Protein AF-A0A4E9G1F1-F1 (afdb_monomer_lite)

Foldseek 3Di:
DPPPCPPPVNLVPDDQPDLSVLVVVLVVCCVPVNDCSVPFDSVQWGQDADDDQAFGWGTDHPPDTDGHDFPWAFADPVRCPDPVNVVQVVVSQVVQQPDPDPDDLDDCPLVVVVVVLVVQCPDPVQVPDWAADDDDPDDDDPVVDDRTDHSVVVVVVVVVVVVCVVVVPDDRGRGPVDDDRRQWTQHPVRHIHGHD

InterPro domains:
  IPR011009 Protein kinase-like domain superfamily [SSF56112] (17-186)

Radius of gyration: 22.88 Å; chains: 1; bounding box: 66×35×52 Å

Secondary structure (DSSP, 8-state):
---GGGSHHHHHTS-TT-HHHHHHHHHHHHHHT-GGGGTS-GGG-B-----TTSPPEEEEETTEEEE----EEEPPHHHHTSHHHHHHHHHHHHHHHT---SS--S--HHHHHHHHHHHHHT-HHHHS--EE---SS----GGGS-SEE-HHHHHHHHHHHHHHHHHS-PPP----S--SGGGEEEETTTEEEE--

Organism: Brugia malayi (NCBI:txid6279)

pLDDT: mean 84.26, std 10.86, range [47.38, 97.25]

Sequence (196 aa):
MTDERNTLKCIFGRSFDDLQLRNKLSQLCATYLGGIWTTVPSEQIRIATQRRLSPRLLGIFPGGRFEEYIPSRPLTNDEYCKACVAQEVGRILARIHSLDMPISKECRLAQFVDDMIERLRSSDRWKTQNYPMHTTLAKVDKALYPDLITIDLLAEELEICKKCLAQSGSPLVFSNNDLHEGNLLYVMVSKLLIRV

Structure (mmCIF, N/CA/C/O backbone):
data_AF-A0A4E9G1F1-F1
#
_entry.id   AF-A0A4E9G1F1-F1
#
loop_
_atom_site.group_PDB
_atom_site.id
_atom_site.type_symbol
_atom_site.label_atom_id
_atom_site.label_alt_id
_atom_site.label_comp_id
_atom_site.label_asym_id
_atom_site.label_entity_id
_atom_site.label_seq_id
_atom_site.pdbx_PDB_ins_code
_atom_site.Cartn_x
_atom_site.Cartn_y
_atom_site.Cartn_z
_atom_site.occupancy
_atom_site.B_iso_or_equiv
_atom_site.auth_seq_id
_atom_site.auth_comp_id
_atom_site.auth_asym_id
_atom_site.auth_atom_id
_atom_site.pdbx_PDB_model_num
ATOM 1 N N . MET A 1 1 ? 42.506 16.314 -25.402 1.00 47.38 1 MET A N 1
ATOM 2 C CA . MET A 1 1 ? 41.795 15.066 -25.746 1.00 47.38 1 MET A CA 1
ATOM 3 C C . MET A 1 1 ? 40.915 14.706 -24.568 1.00 47.38 1 MET A C 1
ATOM 5 O O . MET A 1 1 ? 41.441 14.500 -23.483 1.00 47.38 1 MET A O 1
ATOM 9 N N . THR A 1 2 ? 39.598 14.729 -24.737 1.00 54.56 2 THR A N 1
ATOM 10 C CA . THR A 1 2 ? 38.659 14.193 -23.747 1.00 54.56 2 THR A CA 1
ATOM 11 C C . THR A 1 2 ? 38.866 12.682 -23.704 1.00 54.56 2 THR A C 1
ATOM 13 O O . THR A 1 2 ? 38.699 12.028 -24.727 1.00 54.56 2 THR A O 1
ATOM 16 N N . ASP A 1 3 ? 39.292 12.141 -22.561 1.00 64.50 3 ASP A N 1
ATOM 17 C CA . ASP A 1 3 ? 39.414 10.693 -22.367 1.00 64.50 3 ASP A CA 1
ATOM 18 C C . ASP A 1 3 ? 38.048 10.044 -22.633 1.00 64.50 3 ASP A C 1
ATOM 20 O O . ASP A 1 3 ? 37.091 10.276 -21.887 1.00 64.50 3 ASP A O 1
ATOM 24 N N . GLU A 1 4 ? 37.935 9.269 -23.717 1.00 62.47 4 GLU A N 1
ATOM 25 C CA . GLU A 1 4 ? 36.685 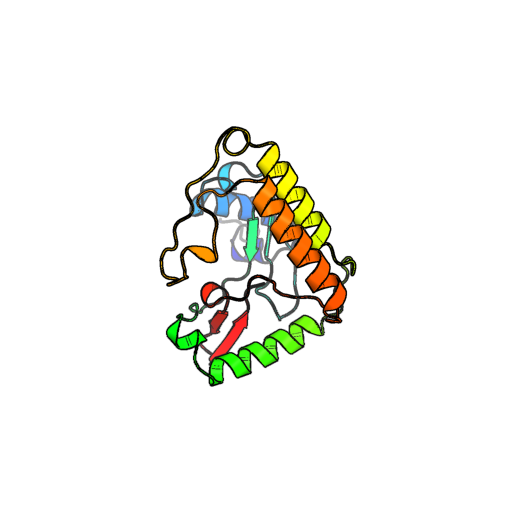8.618 -24.127 1.00 62.47 4 GLU A CA 1
ATOM 26 C C . GLU A 1 4 ? 36.087 7.761 -22.999 1.00 62.47 4 GLU A C 1
ATOM 28 O O . GLU A 1 4 ? 34.860 7.646 -22.894 1.00 62.47 4 GLU A O 1
ATOM 33 N N . ARG A 1 5 ? 36.926 7.250 -22.080 1.00 62.38 5 ARG A N 1
ATOM 34 C CA . ARG A 1 5 ? 36.494 6.459 -20.915 1.00 62.38 5 ARG A CA 1
ATOM 35 C C . ARG A 1 5 ? 35.680 7.252 -19.892 1.00 62.38 5 ARG A C 1
ATOM 37 O O . ARG A 1 5 ? 34.981 6.632 -19.088 1.00 62.38 5 ARG A O 1
ATOM 44 N N . ASN A 1 6 ? 35.750 8.585 -19.929 1.00 68.50 6 ASN A N 1
ATOM 45 C CA . ASN A 1 6 ? 35.031 9.492 -19.031 1.00 68.50 6 ASN A CA 1
ATOM 46 C C . ASN A 1 6 ? 33.766 10.095 -19.655 1.00 68.50 6 ASN A C 1
ATOM 48 O O . ASN A 1 6 ? 33.106 10.935 -19.036 1.00 68.50 6 ASN A O 1
ATOM 52 N N . THR A 1 7 ? 33.388 9.677 -20.866 1.00 78.88 7 THR A N 1
ATOM 53 C CA . THR A 1 7 ? 32.079 10.044 -21.416 1.00 78.88 7 THR A CA 1
ATOM 54 C C . THR A 1 7 ? 30.964 9.458 -20.547 1.00 78.88 7 THR A C 1
ATOM 56 O O . THR A 1 7 ? 31.084 8.345 -20.032 1.00 78.88 7 THR A O 1
ATOM 59 N N . LEU A 1 8 ? 29.841 10.177 -20.403 1.00 71.50 8 LEU A N 1
ATOM 60 C CA . LEU A 1 8 ? 28.679 9.664 -19.661 1.00 71.50 8 LEU A CA 1
ATOM 61 C C . LEU A 1 8 ? 28.243 8.298 -20.201 1.00 71.50 8 LEU A C 1
ATOM 63 O O . LEU A 1 8 ? 27.945 7.402 -19.423 1.00 71.50 8 LEU A O 1
ATOM 67 N N . LYS A 1 9 ? 28.287 8.113 -21.524 1.00 72.06 9 LYS A N 1
ATOM 68 C CA . LYS A 1 9 ? 27.962 6.843 -22.179 1.00 72.06 9 LYS A CA 1
ATOM 69 C C . LYS A 1 9 ? 28.860 5.694 -21.705 1.00 72.06 9 LYS A C 1
ATOM 71 O O . LYS A 1 9 ? 28.343 4.625 -21.401 1.00 72.06 9 LYS A O 1
ATOM 76 N N . CYS A 1 10 ? 30.175 5.908 -21.606 1.00 74.38 10 CYS A N 1
ATOM 77 C CA . CYS A 1 10 ? 31.087 4.898 -21.068 1.00 74.38 10 CYS A CA 1
ATOM 78 C C . CYS A 1 10 ? 30.871 4.669 -19.573 1.00 74.38 10 CYS A C 1
ATOM 80 O O . CYS A 1 10 ? 30.857 3.522 -19.146 1.00 74.38 10 CYS A O 1
ATOM 82 N N . ILE A 1 11 ? 30.669 5.725 -18.782 1.00 74.44 11 ILE A N 1
ATOM 83 C CA . ILE A 1 11 ? 30.473 5.597 -17.332 1.00 74.44 11 ILE A CA 1
ATOM 84 C C . ILE A 1 11 ? 29.180 4.833 -17.015 1.00 74.44 11 ILE A C 1
ATOM 86 O O . ILE A 1 11 ? 29.212 3.875 -16.251 1.00 74.44 11 ILE A O 1
ATOM 90 N N . PHE A 1 12 ? 28.063 5.194 -17.650 1.00 72.50 12 PHE A N 1
ATOM 91 C CA . PHE A 1 12 ? 26.769 4.521 -17.479 1.00 72.50 12 PHE A CA 1
ATOM 92 C C . PHE A 1 12 ? 26.686 3.143 -18.152 1.00 72.50 12 PHE A C 1
ATOM 94 O O . PHE A 1 12 ? 25.725 2.416 -17.920 1.00 72.50 12 PHE A O 1
ATOM 101 N N . GLY A 1 13 ? 27.680 2.770 -18.963 1.00 71.75 13 GLY A N 1
ATOM 102 C CA . GLY A 1 13 ? 27.826 1.421 -19.512 1.00 71.75 13 GLY A CA 1
ATOM 103 C C . GLY A 1 13 ? 28.599 0.452 -18.609 1.00 71.75 13 GLY A C 1
ATOM 104 O O . GLY A 1 13 ? 28.741 -0.715 -18.970 1.00 71.75 13 GLY A O 1
ATOM 105 N N . ARG A 1 14 ? 29.136 0.914 -17.471 1.00 80.50 14 ARG A N 1
ATOM 106 C CA . ARG A 1 14 ? 29.919 0.087 -16.538 1.00 80.50 14 ARG A CA 1
ATOM 107 C C . ARG A 1 14 ? 29.037 -0.827 -15.690 1.00 80.50 14 ARG A C 1
ATOM 109 O O . ARG A 1 14 ? 27.827 -0.644 -15.595 1.00 80.50 14 ARG A O 1
ATOM 116 N N . SER A 1 15 ? 29.680 -1.807 -15.053 1.00 78.38 15 SER A N 1
ATOM 117 C CA . SER A 1 15 ? 29.037 -2.673 -14.061 1.00 78.38 15 SER A CA 1
ATOM 118 C C . SER A 1 15 ? 28.448 -1.856 -12.908 1.00 78.38 15 SER A C 1
ATOM 120 O O . SER A 1 15 ? 28.991 -0.828 -12.517 1.00 78.38 15 SER A O 1
ATOM 122 N N . PHE A 1 16 ? 27.366 -2.346 -12.313 1.00 73.06 16 PHE A N 1
ATOM 123 C CA . PHE A 1 16 ? 26.674 -1.702 -11.194 1.00 73.06 16 PHE A CA 1
ATOM 124 C C . PHE A 1 16 ? 27.482 -1.656 -9.885 1.00 73.06 16 PHE A C 1
ATOM 126 O O . PHE A 1 16 ? 27.190 -0.860 -8.985 1.00 73.06 16 PHE A O 1
ATOM 133 N N . ASP A 1 17 ? 28.550 -2.448 -9.809 1.00 76.69 17 ASP A N 1
ATOM 134 C CA . ASP A 1 17 ? 29.529 -2.403 -8.721 1.00 76.69 17 ASP A CA 1
ATOM 135 C C . ASP A 1 17 ? 30.704 -1.452 -8.989 1.00 76.69 17 ASP A C 1
ATOM 137 O O . ASP A 1 17 ? 31.572 -1.286 -8.136 1.00 76.69 17 ASP A O 1
ATOM 141 N N . ASP A 1 18 ? 30.733 -0.796 -10.152 1.00 85.06 18 ASP A N 1
ATOM 142 C CA . ASP A 1 18 ? 31.808 0.118 -10.524 1.00 85.06 18 ASP A CA 1
ATOM 143 C C . ASP A 1 18 ? 31.744 1.429 -9.717 1.00 85.06 18 ASP A C 1
ATOM 145 O O . ASP A 1 18 ? 30.738 2.146 -9.685 1.00 85.06 18 ASP A O 1
ATOM 149 N N . LEU A 1 19 ? 32.865 1.761 -9.071 1.00 85.19 19 LEU A N 1
ATOM 150 C CA . LEU A 1 19 ? 32.998 2.947 -8.229 1.00 85.19 19 LEU A CA 1
ATOM 151 C C . LEU A 1 19 ? 32.915 4.256 -9.031 1.00 85.19 19 LEU A C 1
ATOM 153 O O . LEU A 1 19 ? 32.384 5.243 -8.528 1.00 85.19 19 LEU A O 1
ATOM 157 N N . GLN A 1 20 ? 33.398 4.291 -10.277 1.00 85.50 20 GLN A N 1
ATOM 158 C CA . GLN A 1 20 ? 33.286 5.483 -11.122 1.00 85.50 20 GLN A CA 1
ATOM 159 C C . GLN A 1 20 ? 31.835 5.742 -11.523 1.00 85.50 20 GLN A C 1
ATOM 161 O O . GLN A 1 20 ? 31.415 6.900 -11.527 1.00 85.50 20 GLN A O 1
ATOM 166 N N . LEU A 1 21 ? 31.054 4.691 -11.792 1.00 83.00 21 LEU A N 1
ATOM 167 C CA . LEU A 1 21 ? 29.612 4.817 -12.002 1.00 83.00 21 LEU A CA 1
ATOM 168 C C . LEU A 1 21 ? 28.925 5.403 -10.761 1.00 83.00 21 LEU A C 1
ATOM 170 O O . LEU A 1 21 ? 28.217 6.403 -10.880 1.00 83.00 21 LEU A O 1
ATOM 174 N N . ARG A 1 22 ? 29.176 4.845 -9.569 1.00 84.00 22 ARG A N 1
ATOM 175 C CA . ARG A 1 22 ? 28.579 5.335 -8.310 1.00 84.00 22 ARG A CA 1
ATOM 176 C C . ARG A 1 22 ? 28.979 6.773 -7.990 1.00 84.00 22 ARG A C 1
ATOM 178 O O . ARG A 1 22 ? 28.115 7.591 -7.680 1.00 84.00 22 ARG A O 1
ATOM 185 N N . ASN A 1 23 ? 30.260 7.109 -8.132 1.00 87.88 23 ASN A N 1
ATOM 186 C CA . ASN A 1 23 ? 30.758 8.468 -7.922 1.00 87.88 23 ASN A CA 1
ATOM 187 C C . ASN A 1 23 ? 30.130 9.451 -8.910 1.00 87.88 23 ASN A C 1
ATOM 189 O O . ASN A 1 23 ? 29.747 10.556 -8.526 1.00 87.88 23 ASN A O 1
ATOM 193 N N . LYS A 1 24 ? 29.972 9.055 -10.179 1.00 84.75 24 LYS A N 1
ATOM 194 C CA . LYS A 1 24 ? 29.344 9.921 -11.176 1.00 84.75 24 LYS A CA 1
ATOM 195 C C . LYS A 1 24 ? 27.853 10.110 -10.919 1.00 84.75 24 LYS A C 1
ATOM 197 O O . LYS A 1 24 ? 27.364 11.227 -11.058 1.00 84.75 24 LYS A O 1
ATOM 202 N N . LEU A 1 25 ? 27.152 9.051 -10.518 1.00 78.81 25 LEU A N 1
ATOM 203 C CA . LEU A 1 25 ? 25.763 9.116 -10.063 1.00 78.81 25 LEU A CA 1
ATOM 204 C C . LEU A 1 25 ? 25.618 10.075 -8.881 1.00 78.81 25 LEU A C 1
ATOM 206 O O . LEU A 1 25 ? 24.838 11.016 -8.976 1.00 78.81 25 LEU A O 1
ATOM 210 N N . SER A 1 26 ? 26.415 9.895 -7.824 1.00 82.69 26 SER A N 1
ATOM 211 C CA . SER A 1 26 ? 26.441 10.792 -6.660 1.00 82.69 26 SER A CA 1
ATOM 212 C C . SER A 1 26 ? 26.649 12.248 -7.086 1.00 82.69 26 SER 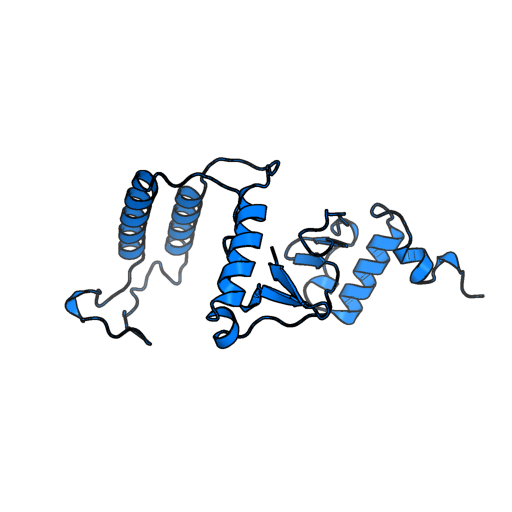A C 1
ATOM 214 O O . SER A 1 26 ? 25.826 13.104 -6.765 1.00 82.69 26 SER A O 1
ATOM 216 N N . GLN A 1 27 ? 27.662 12.518 -7.921 1.00 86.50 27 GLN A N 1
ATOM 217 C CA . GLN A 1 27 ? 27.941 13.862 -8.431 1.00 86.50 27 GLN A CA 1
ATOM 218 C C . GLN A 1 27 ? 26.741 14.463 -9.177 1.00 86.50 27 GLN A C 1
ATOM 220 O O . GLN A 1 27 ? 26.362 15.608 -8.922 1.00 86.50 27 GLN A O 1
ATOM 225 N N . LEU A 1 28 ? 26.146 13.722 -10.116 1.00 80.19 28 LEU A N 1
ATOM 226 C CA . LEU A 1 28 ? 25.012 14.213 -10.903 1.00 80.19 28 LEU A CA 1
ATOM 227 C C . LEU A 1 28 ? 23.814 14.525 -10.006 1.00 80.19 28 LEU A C 1
ATOM 229 O O . LEU A 1 28 ? 23.129 15.520 -10.213 1.00 80.19 28 LEU A O 1
ATOM 233 N N . CYS A 1 29 ? 23.590 13.722 -8.978 1.00 76.75 29 CYS A N 1
ATOM 234 C CA . CYS A 1 29 ? 22.416 13.866 -8.131 1.00 76.75 29 CYS A CA 1
ATOM 235 C C . CYS A 1 29 ? 22.590 14.998 -7.123 1.00 76.75 29 CYS A C 1
ATOM 237 O O . CYS A 1 29 ? 21.676 15.804 -6.969 1.00 76.75 29 CYS A O 1
ATOM 239 N N . ALA A 1 30 ? 23.790 15.161 -6.561 1.00 84.00 30 ALA A N 1
ATOM 240 C CA . ALA A 1 30 ? 24.156 16.363 -5.819 1.00 84.00 30 ALA A CA 1
ATOM 241 C C . ALA A 1 30 ? 23.934 17.632 -6.660 1.00 84.00 30 ALA A C 1
ATOM 243 O O . ALA A 1 30 ? 23.386 18.612 -6.166 1.00 84.00 30 ALA A O 1
ATOM 244 N N . THR A 1 31 ? 24.314 17.591 -7.943 1.00 83.38 31 THR A N 1
ATOM 245 C CA . THR A 1 31 ? 24.235 18.748 -8.849 1.00 83.38 31 THR A CA 1
ATOM 246 C C . THR A 1 31 ? 22.799 19.104 -9.238 1.00 83.38 31 THR A C 1
ATOM 248 O O . THR A 1 31 ? 22.432 20.274 -9.197 1.00 83.38 31 THR A O 1
ATOM 251 N N . TYR A 1 32 ? 21.993 18.120 -9.650 1.00 72.50 32 TYR A N 1
ATOM 252 C CA . TYR A 1 32 ? 20.685 18.373 -10.267 1.00 72.50 32 TYR A CA 1
ATOM 253 C C . TYR A 1 32 ? 19.497 18.227 -9.313 1.00 72.50 32 TYR A C 1
ATOM 255 O O . TYR A 1 32 ? 18.448 18.808 -9.578 1.00 72.50 32 TYR A O 1
ATOM 263 N N . LEU A 1 33 ? 19.630 17.454 -8.231 1.00 74.19 33 LEU A N 1
ATOM 264 C CA . LEU A 1 33 ? 18.532 17.195 -7.293 1.00 74.19 33 LEU A CA 1
ATOM 265 C C . LEU A 1 33 ? 18.688 17.958 -5.967 1.00 74.19 33 LEU A C 1
ATOM 267 O O . LEU A 1 33 ? 17.682 18.295 -5.349 1.00 74.19 33 LEU A O 1
ATOM 271 N N . GLY A 1 34 ? 19.918 18.257 -5.529 1.00 77.69 34 GLY A N 1
ATOM 272 C CA . GLY A 1 34 ? 20.180 18.995 -4.283 1.00 77.69 34 GLY A CA 1
ATOM 273 C C . GLY A 1 34 ? 19.753 18.247 -3.007 1.00 77.69 34 GLY A C 1
ATOM 274 O O . GLY A 1 34 ? 19.639 17.030 -2.994 1.00 77.69 34 GLY A O 1
ATOM 275 N N . GLY A 1 35 ? 19.525 18.944 -1.890 1.00 79.12 35 GLY A N 1
ATOM 276 C CA . GLY A 1 35 ? 19.023 18.316 -0.652 1.00 79.12 35 GLY A CA 1
ATOM 277 C C . GLY A 1 35 ? 19.934 17.207 -0.100 1.00 79.12 35 GLY A C 1
ATOM 278 O O . GLY A 1 35 ? 21.148 17.371 -0.062 1.00 79.12 35 GLY A O 1
ATOM 279 N N . ILE A 1 36 ? 19.363 16.064 0.306 1.00 73.31 36 ILE A N 1
ATOM 280 C CA . ILE A 1 36 ? 20.126 14.918 0.855 1.00 73.31 36 ILE A CA 1
ATOM 281 C C . ILE A 1 36 ? 21.200 14.386 -0.113 1.00 73.31 36 ILE A C 1
ATOM 283 O O . ILE A 1 36 ? 22.173 13.757 0.295 1.00 73.31 36 ILE A O 1
ATOM 287 N N . TRP A 1 37 ? 21.057 14.670 -1.409 1.00 71.62 37 TRP A N 1
ATOM 288 C CA . TRP A 1 37 ? 21.982 14.226 -2.444 1.00 71.62 37 TRP A CA 1
ATOM 289 C C . TRP A 1 37 ? 23.342 14.913 -2.387 1.00 71.62 37 TRP A C 1
ATOM 291 O O . TRP A 1 37 ? 24.304 14.371 -2.922 1.00 71.62 37 TRP A O 1
ATOM 301 N N . THR A 1 38 ? 23.446 16.078 -1.742 1.00 84.19 38 THR A N 1
ATOM 302 C CA . THR A 1 38 ? 24.736 16.756 -1.549 1.00 84.19 38 THR A CA 1
ATOM 303 C C . THR A 1 38 ? 25.535 16.171 -0.386 1.00 84.19 38 THR A C 1
ATOM 305 O O . THR A 1 38 ? 26.726 16.455 -0.276 1.00 84.19 38 THR A O 1
ATOM 308 N N . THR A 1 39 ? 24.906 15.352 0.467 1.00 85.88 39 THR A N 1
ATOM 309 C CA . THR A 1 39 ? 25.516 14.820 1.694 1.00 85.88 39 THR A CA 1
ATOM 310 C C . THR A 1 39 ? 25.648 13.300 1.717 1.00 85.88 39 THR A C 1
ATOM 312 O O . THR A 1 39 ? 26.404 12.784 2.540 1.00 85.88 39 THR A O 1
ATOM 315 N N . VAL A 1 40 ? 24.955 12.565 0.839 1.00 79.69 40 VAL A N 1
ATOM 316 C CA . VAL A 1 40 ? 25.026 11.098 0.823 1.00 79.69 40 VAL A CA 1
ATOM 317 C C . VAL A 1 40 ? 26.376 10.604 0.259 1.00 79.69 40 VAL A C 1
ATOM 319 O O . VAL A 1 40 ? 26.724 10.952 -0.875 1.00 79.69 40 VAL A O 1
ATOM 322 N N . PRO A 1 41 ? 27.146 9.779 1.000 1.00 84.31 41 PRO A N 1
ATOM 323 C CA . PRO A 1 41 ? 28.387 9.197 0.488 1.00 84.31 41 PRO A CA 1
ATOM 324 C C . PRO A 1 41 ? 28.114 8.256 -0.689 1.00 84.31 41 PRO A C 1
ATOM 326 O O . PRO A 1 41 ? 27.155 7.476 -0.665 1.00 84.31 41 PRO A O 1
ATOM 329 N N . SER A 1 42 ? 28.956 8.295 -1.723 1.00 80.31 42 SER A N 1
ATOM 330 C CA . SER A 1 42 ? 28.759 7.501 -2.942 1.00 80.31 42 SER A CA 1
ATOM 331 C C . SER A 1 42 ? 28.820 5.991 -2.687 1.00 80.31 42 SER A C 1
ATOM 333 O O . SER A 1 42 ? 28.188 5.219 -3.410 1.00 80.31 42 SER A O 1
ATOM 335 N N . GLU A 1 43 ? 29.502 5.555 -1.626 1.00 80.38 43 GLU A N 1
ATOM 336 C CA . GLU A 1 43 ? 29.591 4.156 -1.204 1.00 80.38 43 GLU A CA 1
ATOM 337 C C . GLU A 1 43 ? 28.246 3.606 -0.715 1.00 80.38 43 GLU A C 1
ATOM 339 O O . GLU A 1 43 ? 28.006 2.400 -0.790 1.00 80.38 43 GLU A O 1
ATOM 344 N N . GLN A 1 44 ? 27.352 4.483 -0.246 1.00 77.38 44 GLN A N 1
ATOM 345 C CA . GLN A 1 44 ? 26.010 4.106 0.197 1.00 77.38 44 GLN A CA 1
ATOM 346 C C . GLN A 1 44 ? 25.021 3.955 -0.967 1.00 77.38 44 GLN A C 1
ATOM 348 O O . GLN A 1 44 ? 23.924 3.436 -0.762 1.00 77.38 44 GLN A O 1
ATOM 353 N N . ILE A 1 45 ? 25.395 4.358 -2.188 1.00 69.50 45 ILE A N 1
ATOM 354 C CA . ILE A 1 45 ? 24.559 4.205 -3.382 1.00 69.50 45 ILE A CA 1
ATOM 355 C C . ILE A 1 45 ? 24.700 2.776 -3.918 1.00 69.50 45 ILE A C 1
ATOM 357 O O . ILE A 1 45 ? 25.727 2.396 -4.484 1.00 69.50 45 ILE A O 1
ATOM 361 N N . ARG A 1 46 ? 23.641 1.973 -3.776 1.00 70.00 46 ARG A N 1
ATOM 362 C CA . ARG A 1 46 ? 23.578 0.589 -4.275 1.00 70.00 46 ARG A CA 1
ATOM 363 C C . ARG A 1 46 ? 22.753 0.498 -5.543 1.00 70.00 46 ARG A C 1
ATOM 365 O O . ARG A 1 46 ? 21.539 0.647 -5.484 1.00 70.00 46 ARG A O 1
ATOM 372 N N . ILE A 1 47 ? 23.382 0.197 -6.669 1.00 65.06 47 ILE A N 1
ATOM 373 C CA . ILE A 1 47 ? 22.676 0.035 -7.938 1.00 65.06 47 ILE A CA 1
ATOM 374 C C . ILE A 1 47 ? 22.129 -1.391 -8.048 1.00 65.06 47 ILE A C 1
ATOM 376 O O . ILE A 1 47 ? 22.873 -2.356 -7.893 1.00 65.06 47 ILE A O 1
ATOM 380 N N . ALA A 1 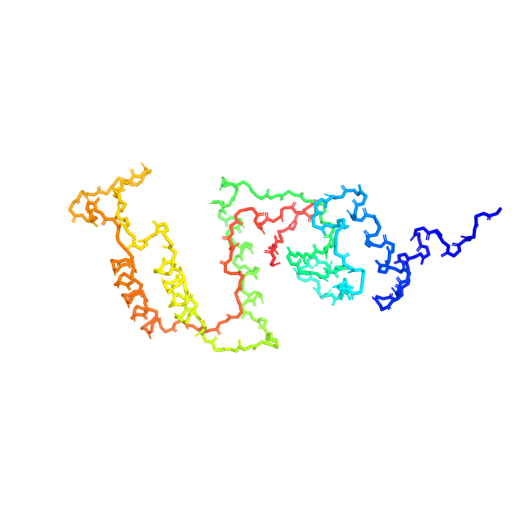48 ? 20.825 -1.528 -8.285 1.00 58.78 48 ALA A N 1
ATOM 381 C CA . ALA A 1 48 ? 20.164 -2.822 -8.421 1.00 58.78 48 ALA A CA 1
ATOM 382 C C . ALA A 1 48 ? 19.805 -3.115 -9.886 1.00 58.78 48 ALA A C 1
ATOM 384 O O . ALA A 1 48 ? 19.908 -2.264 -10.759 1.00 58.78 48 ALA A O 1
ATOM 385 N N . THR A 1 49 ? 19.378 -4.341 -10.175 1.00 55.28 49 THR A N 1
ATOM 386 C CA . THR A 1 49 ? 18.688 -4.675 -11.427 1.00 55.28 49 THR A CA 1
ATOM 387 C C . THR A 1 49 ? 17.443 -5.469 -11.076 1.00 55.28 49 THR A C 1
ATOM 389 O O . THR A 1 49 ? 17.508 -6.396 -10.271 1.00 55.28 49 THR A O 1
ATOM 392 N N . GLN A 1 50 ? 16.289 -5.095 -11.629 1.00 56.81 50 GLN A N 1
ATOM 393 C CA . GLN A 1 50 ? 15.019 -5.761 -11.328 1.00 56.81 50 GLN A CA 1
ATOM 394 C C . GLN A 1 50 ? 14.250 -6.161 -12.591 1.00 56.81 50 GLN A C 1
ATOM 396 O O . GLN A 1 50 ? 14.468 -5.626 -13.679 1.00 56.81 50 GLN A O 1
ATOM 401 N N . ARG A 1 51 ? 13.381 -7.169 -12.428 1.00 51.59 51 ARG A N 1
ATOM 402 C CA . ARG A 1 51 ? 12.542 -7.767 -13.478 1.00 51.59 51 ARG A CA 1
ATOM 403 C C . ARG A 1 51 ? 11.330 -6.875 -13.803 1.00 51.59 51 ARG A C 1
ATOM 405 O O . ARG A 1 51 ? 10.860 -6.116 -12.969 1.00 51.59 51 ARG A O 1
ATOM 412 N N . ARG A 1 52 ? 10.811 -7.044 -15.027 1.00 64.62 52 ARG A N 1
ATOM 413 C CA . ARG A 1 52 ? 9.939 -6.154 -15.834 1.00 64.62 52 ARG A CA 1
ATOM 414 C C . ARG A 1 52 ? 8.560 -5.722 -15.274 1.00 64.62 52 ARG A C 1
ATOM 416 O O . ARG A 1 52 ? 7.744 -5.253 -16.062 1.00 64.62 52 ARG A O 1
ATOM 423 N N . LEU A 1 53 ? 8.250 -5.919 -13.990 1.00 68.62 53 LEU A N 1
ATOM 424 C CA . LEU A 1 53 ? 6.963 -5.484 -13.411 1.00 68.62 53 LEU A CA 1
ATOM 425 C C . LEU A 1 53 ? 7.020 -4.074 -12.816 1.00 68.62 53 LEU A C 1
ATOM 427 O O . LEU A 1 53 ? 6.003 -3.391 -12.793 1.00 68.62 53 LEU A O 1
ATOM 431 N N . SER A 1 54 ? 8.200 -3.641 -12.381 1.00 72.81 54 SER A N 1
ATOM 432 C CA . SER A 1 54 ? 8.466 -2.306 -11.852 1.00 72.81 54 SER A CA 1
ATOM 433 C C . SER A 1 54 ? 9.475 -1.572 -12.741 1.00 72.81 54 SER A C 1
ATOM 435 O O . SER A 1 54 ? 10.209 -2.218 -13.504 1.00 72.81 54 SER A O 1
ATOM 437 N N . PRO A 1 55 ? 9.536 -0.229 -12.663 1.00 78.69 55 PRO A N 1
ATOM 438 C CA . PRO A 1 55 ? 10.642 0.518 -13.242 1.00 78.69 55 PRO A CA 1
ATOM 439 C C . PRO A 1 55 ? 11.971 -0.041 -12.733 1.00 78.69 55 PRO A C 1
ATOM 441 O O . PRO A 1 55 ? 12.109 -0.389 -11.557 1.00 78.69 55 PRO A O 1
ATOM 444 N N . ARG A 1 56 ? 12.962 -0.157 -13.617 1.00 75.00 56 ARG A N 1
ATOM 445 C CA . ARG A 1 56 ? 14.263 -0.713 -13.247 1.00 75.00 56 ARG A CA 1
ATOM 446 C C . ARG A 1 56 ? 14.903 0.138 -12.158 1.00 75.00 56 ARG A C 1
ATOM 448 O O . ARG A 1 56 ? 15.217 1.300 -12.387 1.00 75.00 56 ARG A O 1
ATOM 455 N N . LEU A 1 57 ? 15.134 -0.451 -10.994 1.00 74.75 57 LEU A N 1
ATOM 456 C CA . LEU A 1 57 ? 15.848 0.196 -9.901 1.00 74.75 57 LEU A CA 1
ATOM 457 C C . LEU A 1 57 ? 17.294 0.467 -10.336 1.00 74.75 57 LEU A C 1
ATOM 459 O O . LEU A 1 57 ? 17.982 -0.463 -10.721 1.00 74.75 57 LEU A O 1
ATOM 463 N N . LEU A 1 58 ? 17.742 1.718 -10.313 1.00 73.38 58 LEU A N 1
ATOM 464 C CA . LEU A 1 58 ? 19.091 2.157 -10.698 1.00 73.38 58 LEU A CA 1
ATOM 465 C C . LEU A 1 58 ? 19.960 2.494 -9.481 1.00 73.38 58 LEU A C 1
ATOM 467 O O . LEU A 1 58 ? 21.143 2.766 -9.635 1.00 73.38 58 LEU A O 1
ATOM 471 N N . GLY A 1 59 ? 19.397 2.527 -8.274 1.00 69.62 59 GLY A N 1
ATOM 472 C CA . GLY A 1 59 ? 20.122 2.944 -7.079 1.00 69.62 59 GLY A CA 1
ATOM 473 C C . GLY A 1 59 ? 19.243 2.970 -5.834 1.00 69.62 59 GLY A C 1
ATOM 474 O O . GLY A 1 59 ? 18.076 3.329 -5.926 1.00 69.62 59 GLY A O 1
ATOM 475 N N . ILE A 1 60 ? 19.793 2.639 -4.671 1.00 71.19 60 ILE A N 1
ATOM 476 C CA . ILE A 1 60 ? 19.158 2.771 -3.352 1.00 71.19 60 ILE A CA 1
ATOM 477 C C . ILE A 1 60 ? 20.158 3.439 -2.409 1.00 71.19 60 ILE A C 1
ATOM 479 O O . ILE A 1 60 ? 21.348 3.135 -2.480 1.00 71.19 60 ILE A O 1
ATOM 483 N N . PHE A 1 61 ? 19.677 4.313 -1.530 1.00 76.75 61 PHE A N 1
ATOM 484 C CA . PHE A 1 61 ? 20.451 4.993 -0.486 1.00 76.75 61 PHE A CA 1
ATOM 485 C C . PHE A 1 61 ? 19.509 5.356 0.682 1.00 76.75 61 PHE A C 1
ATOM 487 O O . PHE A 1 61 ? 18.285 5.249 0.538 1.00 76.75 61 PHE A O 1
ATOM 494 N N . PRO A 1 62 ? 20.022 5.762 1.857 1.00 77.25 62 PRO A N 1
ATOM 495 C CA . PRO A 1 62 ? 19.162 6.131 2.978 1.00 77.25 62 PRO A CA 1
ATOM 496 C C . PRO A 1 62 ? 18.189 7.261 2.613 1.00 77.25 62 PRO A C 1
ATOM 498 O O . PRO A 1 62 ? 18.603 8.362 2.262 1.00 77.25 62 PRO A O 1
ATOM 501 N N . GLY A 1 63 ? 16.886 6.978 2.695 1.00 75.94 63 GLY A N 1
ATOM 502 C CA . GLY A 1 63 ? 15.822 7.947 2.417 1.00 75.94 63 GLY A CA 1
ATOM 503 C C . GLY A 1 63 ? 15.330 8.004 0.967 1.00 75.94 63 GLY A C 1
ATOM 504 O O . GLY A 1 63 ? 14.429 8.792 0.688 1.00 75.94 63 GLY A O 1
ATOM 505 N N . GLY A 1 64 ? 15.845 7.183 0.042 1.00 77.81 64 GLY A N 1
ATOM 506 C CA . GLY A 1 64 ? 15.312 7.175 -1.322 1.00 77.81 64 GLY A CA 1
ATOM 507 C C . GLY A 1 64 ? 15.908 6.146 -2.282 1.00 77.81 64 GLY A C 1
ATOM 508 O O . GLY A 1 64 ? 16.649 5.235 -1.908 1.00 77.81 64 GLY A O 1
ATOM 509 N N . ARG A 1 65 ? 15.537 6.283 -3.561 1.00 81.12 65 ARG A N 1
ATOM 510 C CA . ARG A 1 65 ? 15.977 5.409 -4.657 1.00 81.12 65 ARG A CA 1
ATOM 511 C C . ARG A 1 65 ? 16.017 6.128 -6.007 1.00 81.12 65 ARG A C 1
ATOM 513 O O . ARG A 1 65 ? 15.280 7.086 -6.217 1.00 81.12 65 ARG A O 1
ATOM 520 N N . PHE A 1 66 ? 16.846 5.627 -6.921 1.00 73.56 66 PHE A N 1
ATOM 521 C CA . PHE A 1 66 ? 16.781 5.917 -8.352 1.00 73.56 66 PHE A CA 1
ATOM 522 C C . PHE A 1 66 ? 16.099 4.776 -9.068 1.00 73.56 66 PHE A C 1
ATOM 524 O O . PHE A 1 66 ? 16.449 3.620 -8.858 1.00 73.56 66 PHE A O 1
ATOM 531 N N . GLU A 1 67 ? 15.211 5.098 -9.988 1.00 80.44 67 GLU A N 1
ATOM 532 C CA . GLU A 1 67 ? 14.566 4.125 -10.850 1.00 80.44 67 GLU A CA 1
ATOM 533 C C . GLU A 1 67 ? 14.490 4.672 -12.275 1.00 80.44 67 GLU A C 1
ATOM 535 O O . GLU A 1 67 ? 14.660 5.867 -12.520 1.00 80.44 67 GLU A O 1
ATOM 540 N N . GLU A 1 68 ? 14.306 3.772 -13.229 1.00 80.56 68 GLU A N 1
ATOM 541 C CA . GLU A 1 68 ? 14.069 4.103 -14.623 1.00 80.56 68 GLU A CA 1
ATOM 542 C C . GLU A 1 68 ? 12.886 5.057 -14.745 1.00 80.56 68 GLU A C 1
ATOM 544 O O . GLU A 1 68 ? 11.792 4.798 -14.245 1.00 80.56 68 GLU A O 1
ATOM 549 N N . TYR A 1 69 ? 13.105 6.162 -15.450 1.00 84.00 69 TYR A N 1
ATOM 550 C CA . TYR A 1 69 ? 12.012 7.043 -15.809 1.00 84.00 69 TYR A CA 1
ATOM 551 C C . TYR A 1 69 ? 11.118 6.352 -16.843 1.00 84.00 69 TYR A C 1
ATOM 553 O O . TYR A 1 69 ? 11.590 5.943 -17.905 1.00 84.00 69 TYR A O 1
ATOM 561 N N . ILE A 1 70 ? 9.824 6.259 -16.542 1.00 83.06 70 ILE A N 1
ATOM 562 C CA . ILE A 1 70 ? 8.805 5.736 -17.452 1.00 83.06 70 ILE A CA 1
ATOM 563 C C . ILE A 1 70 ? 8.016 6.920 -18.025 1.00 83.06 70 ILE A C 1
ATOM 565 O O . ILE A 1 70 ? 7.233 7.522 -17.284 1.00 83.06 70 ILE A O 1
ATOM 569 N N . PRO A 1 71 ? 8.162 7.250 -19.326 1.00 87.50 71 PRO A N 1
ATOM 570 C CA . PRO A 1 71 ? 7.370 8.294 -19.972 1.00 87.50 71 PRO A CA 1
ATOM 571 C C . PRO A 1 71 ? 5.874 7.959 -19.908 1.00 87.50 71 PRO A C 1
ATOM 573 O O . PRO A 1 71 ? 5.366 7.096 -20.629 1.00 87.50 71 PRO A O 1
ATOM 576 N N . SER A 1 72 ? 5.180 8.608 -18.981 1.00 90.69 72 SER A N 1
ATOM 577 C CA . SER A 1 72 ? 3.798 8.316 -18.610 1.00 90.69 72 SER A CA 1
ATOM 578 C C . SER A 1 72 ? 3.195 9.494 -17.849 1.00 90.69 72 SER A C 1
ATOM 580 O O . SER A 1 72 ? 3.885 10.465 -17.532 1.00 90.69 72 SER A O 1
ATOM 582 N N . ARG A 1 73 ? 1.902 9.400 -17.546 1.00 93.88 73 ARG A N 1
ATOM 583 C CA . ARG A 1 73 ? 1.226 10.272 -16.581 1.00 93.88 73 ARG A CA 1
ATOM 584 C C . ARG A 1 73 ? 0.470 9.423 -15.557 1.00 93.88 73 ARG A C 1
ATOM 586 O O . ARG A 1 73 ? 0.042 8.324 -15.924 1.00 93.88 73 ARG A O 1
ATOM 593 N N . PRO A 1 74 ? 0.263 9.909 -14.323 1.00 94.19 74 PRO A N 1
ATOM 594 C CA . PRO A 1 74 ? -0.673 9.270 -13.412 1.00 94.19 74 PRO A CA 1
ATOM 595 C C . PRO A 1 74 ? -2.103 9.343 -13.967 1.00 94.19 74 PRO A C 1
ATOM 597 O O . PRO A 1 74 ? -2.421 10.187 -14.822 1.00 94.19 74 PRO A O 1
ATOM 600 N N . LEU A 1 75 ? -2.963 8.450 -13.489 1.00 95.19 75 LEU A N 1
ATOM 601 C CA . LEU A 1 75 ? -4.398 8.554 -13.711 1.00 95.19 75 LEU A CA 1
ATOM 602 C C . LEU A 1 75 ? -4.980 9.718 -12.909 1.00 95.19 75 LEU A C 1
ATOM 604 O O . LEU A 1 75 ? -4.468 10.090 -11.854 1.00 95.19 75 LEU A O 1
ATOM 608 N N . THR A 1 76 ? -6.079 10.280 -13.402 1.00 96.19 76 THR A N 1
ATOM 609 C CA . THR A 1 76 ? -6.927 11.155 -12.586 1.00 96.19 76 THR A CA 1
ATOM 610 C C . THR A 1 76 ? -7.897 10.325 -11.741 1.00 96.19 76 THR A C 1
ATOM 612 O O . THR A 1 76 ? -8.165 9.162 -12.053 1.00 96.19 76 THR A O 1
ATOM 615 N N . ASN A 1 77 ? -8.486 10.931 -10.705 1.00 96.00 77 ASN A N 1
ATOM 616 C CA . ASN A 1 77 ? -9.552 10.290 -9.925 1.00 96.00 77 ASN A CA 1
ATOM 617 C C . ASN A 1 77 ? -10.743 9.863 -10.807 1.00 96.00 77 ASN A C 1
ATOM 619 O O . ASN A 1 77 ? -11.232 8.743 -10.681 1.00 96.00 77 ASN A O 1
ATOM 623 N N . ASP A 1 78 ? -11.149 10.696 -11.774 1.00 96.88 78 ASP A N 1
ATOM 624 C CA . ASP A 1 78 ? -12.236 10.358 -12.707 1.00 96.88 78 ASP A CA 1
ATOM 625 C C . ASP A 1 78 ? -11.901 9.154 -13.596 1.00 96.88 78 ASP A C 1
ATOM 627 O O . ASP A 1 78 ? -12.772 8.357 -13.943 1.00 96.88 78 ASP A O 1
ATOM 631 N N . GLU A 1 79 ? -10.636 9.006 -13.995 1.00 95.94 79 GLU A N 1
ATOM 632 C CA . GLU A 1 79 ? -10.183 7.845 -14.759 1.00 95.94 79 GLU A CA 1
ATOM 633 C C . GLU A 1 79 ? -10.114 6.590 -13.901 1.00 95.94 79 GLU A C 1
ATOM 635 O O . GLU A 1 79 ? -10.531 5.527 -14.360 1.00 95.94 79 GLU A O 1
ATOM 640 N N . TYR A 1 80 ? -9.633 6.720 -12.665 1.00 95.00 80 TYR A N 1
ATOM 641 C CA . TYR A 1 80 ? -9.554 5.629 -11.701 1.00 95.00 80 TYR A CA 1
ATOM 642 C C . TYR A 1 80 ? -10.926 4.986 -11.443 1.00 95.00 80 TYR A C 1
ATOM 644 O O . TYR A 1 80 ? -11.032 3.764 -11.359 1.00 95.00 80 TYR A O 1
ATOM 652 N N . CYS A 1 81 ? -11.994 5.789 -11.441 1.00 95.19 81 CYS A N 1
ATOM 653 C CA . CYS A 1 81 ? -13.375 5.329 -11.279 1.00 95.19 81 CYS A CA 1
ATOM 654 C C . CYS A 1 81 ? -13.963 4.597 -12.505 1.00 95.19 81 CYS A C 1
ATOM 656 O O . CYS A 1 81 ? -15.082 4.083 -12.433 1.00 95.19 81 CYS A O 1
ATOM 658 N N . LYS A 1 82 ? -13.265 4.532 -13.650 1.00 96.62 82 LYS A N 1
ATOM 659 C CA . LYS A 1 82 ? -13.787 3.865 -14.856 1.00 96.62 82 LYS A CA 1
ATOM 660 C C . LYS A 1 82 ? -13.701 2.345 -14.725 1.00 96.62 82 LYS A C 1
ATOM 662 O O . LYS A 1 82 ? -12.646 1.788 -14.434 1.00 96.62 82 LYS A O 1
ATOM 667 N N . ALA A 1 83 ? -14.782 1.650 -15.083 1.00 97.25 83 ALA A N 1
ATOM 668 C CA . ALA A 1 83 ? -14.843 0.185 -15.036 1.00 97.25 83 ALA A CA 1
ATOM 669 C C . ALA A 1 83 ? -13.725 -0.505 -15.844 1.00 97.25 83 ALA A C 1
ATOM 671 O O . ALA A 1 83 ? -13.198 -1.530 -15.417 1.00 97.25 83 ALA A O 1
ATOM 672 N N . CYS A 1 84 ? -13.323 0.058 -16.989 1.00 94.94 84 CYS A N 1
ATOM 673 C CA . CYS A 1 84 ? -12.210 -0.479 -17.777 1.00 94.94 84 CYS A CA 1
ATOM 674 C C . CYS A 1 84 ? -10.862 -0.381 -17.043 1.00 94.94 84 CYS A C 1
ATOM 676 O O . CYS A 1 84 ? -10.059 -1.306 -17.128 1.00 94.94 84 CYS A O 1
ATOM 678 N N . VAL A 1 85 ? -10.633 0.689 -16.276 1.00 94.50 85 VAL A N 1
ATOM 679 C CA . VAL A 1 85 ? -9.434 0.838 -15.443 1.00 94.50 85 VAL A CA 1
ATOM 680 C C . VAL A 1 85 ? -9.469 -0.164 -14.296 1.00 94.50 85 VAL A C 1
ATOM 682 O O . VAL A 1 85 ? -8.487 -0.872 -14.094 1.00 94.50 85 VAL A O 1
ATOM 685 N N . ALA A 1 86 ? -10.607 -0.307 -13.611 1.00 95.06 86 ALA A N 1
ATOM 686 C CA . ALA A 1 86 ? -10.770 -1.297 -12.545 1.00 95.06 86 ALA A CA 1
ATOM 687 C C . ALA A 1 86 ? -10.467 -2.732 -13.024 1.00 95.06 86 ALA A C 1
ATOM 689 O O . ALA A 1 86 ? -9.819 -3.499 -12.311 1.00 95.06 86 ALA A O 1
ATOM 690 N N . GLN A 1 87 ? -10.863 -3.087 -14.253 1.00 96.19 87 GLN A N 1
ATOM 691 C CA . GLN A 1 87 ? -10.524 -4.383 -14.853 1.00 96.19 87 GLN A CA 1
ATOM 692 C C . GLN A 1 87 ? -9.013 -4.564 -15.045 1.00 96.19 87 GLN A C 1
ATOM 694 O O . GLN A 1 87 ? -8.481 -5.622 -14.704 1.00 96.19 87 GLN A O 1
ATOM 699 N N . GLU A 1 88 ? -8.306 -3.556 -15.566 1.00 93.81 88 GLU A N 1
ATOM 700 C CA . GLU A 1 88 ? -6.847 -3.629 -15.717 1.00 93.81 88 GLU A CA 1
ATOM 701 C C . GLU A 1 88 ? -6.138 -3.704 -14.365 1.00 93.81 88 GLU A C 1
ATOM 703 O O . GLU A 1 88 ? -5.270 -4.555 -14.169 1.00 93.81 88 GLU A O 1
ATOM 708 N N . VAL A 1 89 ? -6.550 -2.874 -13.405 1.00 93.50 89 VAL A N 1
ATOM 709 C CA . VAL A 1 89 ? -6.036 -2.893 -12.031 1.00 93.50 89 VAL A CA 1
ATOM 710 C C . VAL A 1 89 ? -6.208 -4.278 -11.413 1.00 93.50 89 VAL A C 1
ATOM 712 O O . VAL A 1 89 ? -5.246 -4.822 -10.872 1.00 93.50 89 VAL A O 1
ATOM 715 N N . GLY A 1 90 ? -7.381 -4.900 -11.569 1.00 94.56 90 GLY A N 1
ATOM 716 C CA . GLY A 1 90 ? -7.634 -6.263 -11.103 1.00 94.56 90 GLY A CA 1
ATOM 717 C C . GLY A 1 90 ? -6.659 -7.288 -11.693 1.00 94.56 90 GLY A C 1
ATOM 718 O O . GLY A 1 90 ? -6.127 -8.124 -10.962 1.00 94.56 90 GLY A O 1
ATOM 719 N N . ARG A 1 91 ? -6.342 -7.200 -12.994 1.00 93.38 91 ARG A N 1
ATOM 720 C CA . ARG A 1 91 ? -5.348 -8.086 -13.634 1.00 93.38 91 ARG A CA 1
ATOM 721 C C . ARG A 1 91 ? -3.932 -7.847 -13.113 1.00 93.38 91 ARG A C 1
ATOM 723 O O . ARG A 1 91 ? -3.175 -8.808 -12.958 1.00 93.38 91 ARG A O 1
ATOM 730 N N . ILE A 1 92 ? -3.553 -6.594 -12.865 1.00 90.12 92 ILE A N 1
ATOM 731 C CA . ILE A 1 92 ? -2.228 -6.265 -12.326 1.00 90.12 92 ILE A CA 1
ATOM 732 C C . ILE A 1 92 ? -2.116 -6.750 -10.875 1.00 90.12 92 ILE A C 1
ATOM 734 O O . ILE A 1 92 ? -1.143 -7.427 -10.548 1.00 90.12 92 ILE A O 1
ATOM 738 N N . LEU A 1 93 ? -3.119 -6.495 -10.030 1.00 92.56 93 LEU A N 1
ATOM 739 C CA . LEU A 1 93 ? -3.149 -6.980 -8.647 1.00 92.56 93 LEU A CA 1
ATOM 740 C C . LEU A 1 93 ? -3.115 -8.505 -8.573 1.00 92.56 93 LEU A C 1
ATOM 742 O O . LEU A 1 93 ? -2.332 -9.044 -7.801 1.00 92.56 93 LEU A O 1
ATOM 746 N N . ALA A 1 94 ? -3.870 -9.214 -9.420 1.00 93.50 94 ALA A N 1
ATOM 747 C CA . ALA A 1 94 ? -3.816 -10.675 -9.474 1.00 93.50 94 ALA A CA 1
ATOM 748 C C . ALA A 1 94 ? -2.392 -11.188 -9.756 1.00 93.50 94 ALA A C 1
ATOM 750 O O . ALA A 1 94 ? -1.939 -12.147 -9.131 1.00 93.50 94 ALA A O 1
ATOM 751 N N . ARG A 1 95 ? -1.653 -10.519 -10.653 1.00 90.25 95 ARG A N 1
ATOM 752 C CA . ARG A 1 95 ? -0.241 -10.834 -10.917 1.00 90.25 95 ARG A CA 1
ATOM 753 C C . ARG A 1 95 ? 0.651 -10.539 -9.714 1.00 90.25 95 ARG A C 1
ATOM 755 O O . ARG A 1 95 ? 1.474 -11.385 -9.391 1.00 90.25 95 ARG A O 1
ATOM 762 N N . ILE A 1 96 ? 0.489 -9.381 -9.068 1.00 88.12 96 ILE A N 1
ATOM 763 C CA . ILE A 1 96 ? 1.266 -8.987 -7.879 1.00 88.12 96 ILE A CA 1
ATOM 764 C C . ILE A 1 96 ? 1.023 -9.969 -6.726 1.00 88.12 96 ILE A C 1
ATOM 766 O O . ILE A 1 96 ? 1.982 -10.496 -6.171 1.00 88.12 96 ILE A O 1
ATOM 770 N N . HIS A 1 97 ? -0.239 -10.285 -6.428 1.00 92.00 97 HIS A N 1
ATOM 771 C CA . HIS A 1 97 ? -0.633 -11.214 -5.364 1.00 92.00 97 HIS A CA 1
ATOM 772 C C . HIS A 1 97 ? -0.146 -12.650 -5.612 1.00 92.00 97 HIS A C 1
ATOM 774 O O . HIS A 1 97 ? -0.020 -13.422 -4.667 1.00 92.00 97 HIS A O 1
ATOM 780 N N . SER A 1 98 ? 0.156 -13.001 -6.867 1.00 91.12 98 SER A N 1
ATOM 781 C CA . SER A 1 98 ? 0.706 -14.310 -7.249 1.00 91.12 98 SER A CA 1
ATOM 782 C C . SER A 1 98 ? 2.239 -14.382 -7.178 1.00 91.12 98 SER A C 1
ATOM 784 O O . SER A 1 98 ? 2.808 -15.432 -7.479 1.00 91.12 98 SER A O 1
ATOM 786 N N . LEU A 1 99 ? 2.937 -13.288 -6.846 1.00 85.94 99 LEU A N 1
ATOM 787 C CA . LEU A 1 99 ? 4.397 -13.289 -6.739 1.00 85.94 99 LEU A CA 1
ATOM 788 C C . LEU A 1 99 ? 4.852 -14.014 -5.467 1.00 85.94 99 LEU A C 1
ATOM 790 O O . LEU A 1 99 ? 4.518 -13.605 -4.357 1.00 85.94 99 LEU A O 1
ATOM 794 N N . ASP A 1 100 ? 5.700 -15.032 -5.624 1.00 83.25 100 ASP A N 1
ATOM 795 C CA . ASP A 1 100 ? 6.437 -15.624 -4.504 1.00 83.25 100 ASP A CA 1
ATOM 796 C C . ASP A 1 100 ? 7.691 -14.790 -4.220 1.00 83.25 100 ASP A C 1
ATOM 798 O O . ASP A 1 100 ? 8.746 -14.953 -4.840 1.00 83.25 100 ASP A O 1
ATOM 802 N N . MET A 1 101 ? 7.537 -13.814 -3.327 1.00 79.56 101 MET A N 1
ATOM 803 C CA . MET A 1 101 ? 8.609 -12.897 -2.958 1.00 79.56 101 MET A CA 1
ATOM 804 C C . MET A 1 101 ? 9.488 -13.497 -1.848 1.00 79.56 101 MET A C 1
ATOM 806 O O . MET A 1 101 ? 8.954 -14.025 -0.870 1.00 79.56 101 MET A O 1
ATOM 810 N N . PRO A 1 102 ? 10.829 -13.369 -1.932 1.00 82.69 102 PRO A N 1
ATOM 811 C CA . PRO A 1 102 ? 11.760 -13.867 -0.918 1.00 82.69 102 PRO A CA 1
ATOM 812 C C . PRO A 1 102 ? 11.826 -12.920 0.296 1.00 82.69 102 PRO A C 1
ATOM 814 O O . PRO A 1 102 ? 12.879 -12.389 0.642 1.00 82.69 102 PRO A O 1
ATOM 817 N N . ILE A 1 103 ? 10.675 -12.668 0.915 1.00 80.75 103 ILE A N 1
ATOM 818 C CA . ILE A 1 103 ? 10.499 -11.836 2.109 1.00 80.75 103 ILE A CA 1
ATOM 819 C C . ILE A 1 103 ? 9.737 -12.628 3.178 1.00 80.75 103 ILE A C 1
ATOM 821 O O . ILE A 1 103 ? 9.197 -13.700 2.902 1.00 80.75 103 ILE A O 1
ATOM 825 N N . SER A 1 104 ? 9.693 -12.112 4.410 1.00 85.69 104 SER A N 1
ATOM 826 C CA . SER A 1 104 ? 8.874 -12.718 5.469 1.00 85.69 104 SER A CA 1
ATOM 827 C C . SER A 1 104 ? 7.403 -12.777 5.040 1.00 85.69 104 SER A C 1
ATOM 829 O O . SER A 1 104 ? 6.863 -11.799 4.525 1.00 85.69 104 SER A O 1
ATOM 831 N N . LYS A 1 105 ? 6.772 -13.934 5.265 1.00 85.31 105 LYS A N 1
ATOM 832 C CA . LYS A 1 105 ? 5.349 -14.197 4.984 1.00 85.31 105 LYS A CA 1
ATOM 833 C C . LYS A 1 105 ? 4.463 -13.996 6.221 1.00 85.31 105 LYS A C 1
ATOM 835 O O . LYS A 1 105 ? 3.277 -14.305 6.189 1.00 85.31 105 LYS A O 1
ATOM 840 N N . GLU A 1 106 ? 5.035 -13.499 7.317 1.00 86.19 106 GLU A N 1
ATOM 841 C CA . GLU A 1 106 ? 4.295 -13.194 8.540 1.00 86.19 106 GLU A CA 1
ATOM 842 C C . GLU A 1 106 ? 3.484 -11.906 8.374 1.00 86.19 106 GLU A C 1
ATOM 844 O O . GLU A 1 106 ? 3.967 -10.910 7.828 1.00 86.19 106 GLU A O 1
ATOM 849 N N . CYS A 1 107 ? 2.254 -11.899 8.890 1.00 83.75 107 CYS A N 1
ATOM 850 C CA . CYS A 1 107 ? 1.443 -10.689 8.930 1.00 83.75 107 CYS A CA 1
ATOM 851 C C . CYS A 1 107 ? 1.988 -9.731 9.996 1.00 83.75 107 CYS A C 1
ATOM 853 O O . CYS A 1 107 ? 1.789 -9.936 11.191 1.00 83.75 107 CYS A O 1
ATOM 855 N N . ARG A 1 108 ? 2.661 -8.662 9.558 1.00 85.62 108 ARG A N 1
ATOM 856 C CA . ARG A 1 108 ? 3.239 -7.643 10.453 1.00 85.62 108 ARG A CA 1
ATOM 857 C C . ARG A 1 108 ? 2.316 -6.462 10.733 1.00 85.62 108 ARG A C 1
ATOM 859 O O . ARG A 1 108 ? 2.721 -5.548 11.439 1.00 85.62 108 ARG A O 1
ATOM 866 N N . LEU A 1 109 ? 1.097 -6.456 10.187 1.00 87.19 109 LEU A N 1
ATOM 867 C CA . LEU A 1 109 ? 0.205 -5.300 10.286 1.00 87.19 109 LEU A CA 1
ATOM 868 C C . LEU A 1 109 ? -0.152 -4.973 11.743 1.00 87.19 109 LEU A C 1
ATOM 870 O O . LEU A 1 109 ? -0.096 -3.811 12.122 1.00 87.19 109 LEU A O 1
ATOM 874 N N . ALA A 1 110 ? -0.441 -5.989 12.564 1.00 88.94 110 ALA A N 1
ATOM 875 C CA . ALA A 1 110 ? -0.729 -5.792 13.986 1.00 88.94 110 ALA A CA 1
ATOM 876 C C . ALA A 1 110 ? 0.454 -5.137 14.716 1.00 88.94 110 ALA A C 1
ATOM 878 O O . ALA A 1 110 ? 0.286 -4.101 15.348 1.00 88.94 110 ALA A O 1
ATOM 879 N N . GLN A 1 111 ? 1.661 -5.679 14.535 1.00 91.06 111 GLN A N 1
ATOM 880 C CA . GLN A 1 111 ? 2.863 -5.133 15.162 1.00 91.06 111 GLN A CA 1
ATOM 881 C C . GLN A 1 111 ? 3.191 -3.717 14.667 1.00 91.06 111 GLN A C 1
ATOM 883 O O . GLN A 1 111 ? 3.508 -2.848 15.467 1.00 91.06 111 GLN A O 1
ATOM 888 N N . PHE A 1 112 ? 3.054 -3.452 13.364 1.00 90.81 112 PHE A N 1
ATOM 889 C CA . PHE A 1 112 ? 3.253 -2.115 12.799 1.00 90.81 112 PHE A CA 1
ATOM 890 C C . PHE A 1 112 ? 2.304 -1.075 13.410 1.00 90.81 112 PHE A C 1
ATOM 892 O O . PHE A 1 112 ? 2.704 0.060 13.674 1.00 90.81 112 PHE A O 1
ATOM 899 N N . VAL A 1 113 ? 1.045 -1.461 13.618 1.00 92.31 113 VAL A N 1
ATOM 900 C CA . VAL A 1 113 ? 0.029 -0.614 14.243 1.00 92.31 113 VAL A CA 1
ATOM 901 C C . VAL A 1 113 ? 0.370 -0.351 15.712 1.00 92.31 113 VAL A C 1
ATOM 903 O O . VAL A 1 113 ? 0.320 0.804 16.136 1.00 92.31 113 VAL A O 1
ATOM 906 N N . ASP A 1 114 ? 0.784 -1.377 16.457 1.00 94.50 114 ASP A N 1
ATOM 907 C CA . ASP A 1 114 ? 1.201 -1.240 17.859 1.00 94.50 114 ASP A CA 1
ATOM 908 C C . ASP A 1 114 ? 2.415 -0.298 17.983 1.00 94.50 114 ASP A C 1
ATOM 910 O O . ASP A 1 114 ? 2.389 0.663 18.755 1.00 94.50 114 ASP A O 1
ATOM 914 N N . ASP A 1 115 ? 3.426 -0.469 17.125 1.00 95.62 115 ASP A N 1
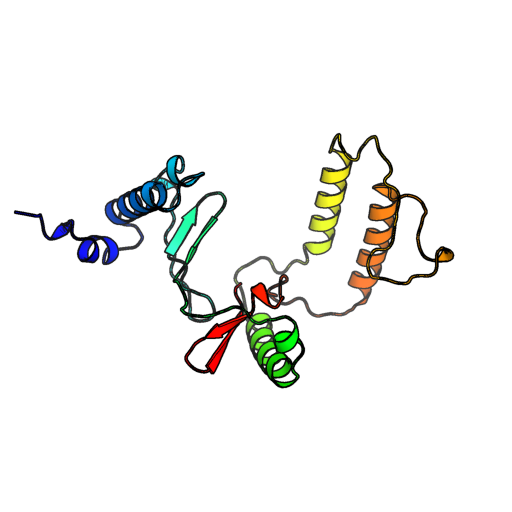ATOM 915 C CA . ASP A 1 115 ? 4.599 0.413 17.054 1.00 95.62 115 ASP A CA 1
ATOM 916 C C . ASP A 1 115 ? 4.221 1.861 16.688 1.00 95.62 115 ASP A C 1
ATOM 918 O O . ASP A 1 115 ? 4.891 2.824 17.076 1.00 95.62 115 ASP A O 1
ATOM 922 N N . MET A 1 116 ? 3.166 2.056 15.891 1.00 93.69 116 MET A N 1
ATOM 923 C CA . MET A 1 116 ? 2.665 3.386 15.552 1.00 93.69 116 MET A CA 1
ATOM 924 C C . MET A 1 116 ? 1.975 4.049 16.748 1.00 93.69 116 MET A C 1
ATOM 926 O O . MET A 1 116 ? 2.243 5.225 17.004 1.00 93.69 116 MET A O 1
ATOM 930 N N . ILE A 1 117 ? 1.152 3.312 17.498 1.00 94.25 117 ILE A N 1
ATOM 931 C CA . ILE A 1 117 ? 0.530 3.807 18.733 1.00 94.25 117 ILE A CA 1
ATOM 932 C C . ILE A 1 117 ? 1.593 4.186 19.764 1.00 94.25 117 ILE A C 1
ATOM 934 O O . ILE A 1 117 ? 1.543 5.293 20.298 1.00 94.25 117 ILE A O 1
ATOM 938 N N . GLU A 1 118 ? 2.601 3.346 19.986 1.00 94.81 118 GLU A N 1
ATOM 939 C CA . GLU A 1 118 ? 3.668 3.642 20.951 1.00 94.81 118 GLU A CA 1
ATOM 940 C C . GLU A 1 118 ? 4.499 4.872 20.556 1.00 94.81 118 GLU A C 1
ATOM 942 O O . GLU A 1 118 ? 4.819 5.720 21.399 1.00 94.81 118 GLU A O 1
ATOM 947 N N . ARG A 1 119 ? 4.781 5.053 19.258 1.00 94.38 119 ARG A N 1
ATOM 948 C CA . ARG A 1 119 ? 5.408 6.289 18.759 1.00 94.38 119 ARG A CA 1
ATOM 949 C C . ARG A 1 119 ? 4.537 7.519 18.992 1.00 94.38 119 ARG A C 1
ATOM 951 O O . ARG A 1 119 ? 5.068 8.567 19.358 1.00 94.38 119 ARG A O 1
ATOM 958 N N . LEU A 1 120 ? 3.224 7.415 18.788 1.00 92.25 120 LEU A N 1
ATOM 959 C CA . LEU A 1 120 ? 2.301 8.520 19.051 1.00 92.25 120 LEU A CA 1
ATOM 960 C C . LEU A 1 120 ? 2.232 8.841 20.550 1.00 92.25 120 LEU A C 1
ATOM 962 O O . LEU A 1 120 ? 2.353 10.007 20.910 1.00 92.25 120 LEU A O 1
ATOM 966 N N . ARG A 1 121 ? 2.144 7.836 21.429 1.00 91.62 121 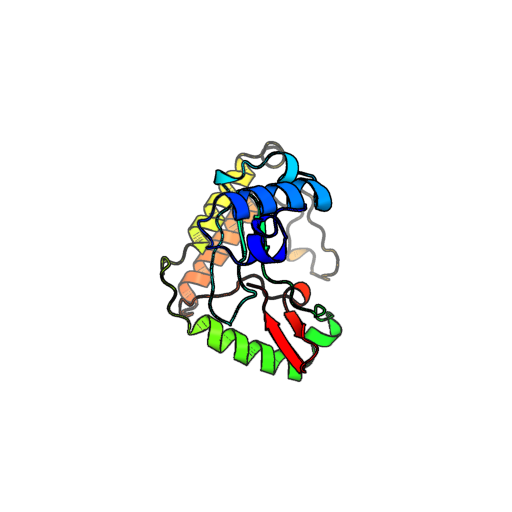ARG A N 1
ATOM 967 C CA . ARG A 1 121 ? 2.169 8.018 22.896 1.00 91.62 121 ARG A CA 1
ATOM 968 C C . ARG A 1 121 ? 3.445 8.692 23.390 1.00 91.62 121 ARG A C 1
ATOM 970 O O . ARG A 1 121 ? 3.410 9.491 24.324 1.00 91.62 121 ARG A O 1
ATOM 977 N N . SER A 1 122 ? 4.565 8.378 22.750 1.00 91.69 122 SER A N 1
ATOM 978 C CA . SER A 1 122 ? 5.875 8.944 23.077 1.00 91.69 122 SER A CA 1
ATOM 979 C C . SER A 1 122 ? 6.087 10.353 22.510 1.00 91.69 122 SER A C 1
ATOM 981 O O . SER A 1 122 ? 7.066 11.007 22.857 1.00 91.69 122 SER A O 1
ATOM 983 N N . SER A 1 123 ? 5.200 10.834 21.634 1.00 91.38 123 SER A N 1
ATOM 984 C CA . SER A 1 123 ? 5.296 12.167 21.045 1.00 91.38 123 SER A CA 1
ATOM 985 C C . SER A 1 123 ? 4.764 13.232 22.001 1.00 91.38 123 SER A C 1
ATOM 987 O O . SER A 1 123 ? 3.600 13.185 22.402 1.00 91.38 123 SER A O 1
ATOM 989 N N . ASP A 1 124 ? 5.567 14.264 22.273 1.00 88.44 124 ASP A N 1
ATOM 990 C CA . ASP A 1 124 ? 5.163 15.414 23.101 1.00 88.44 124 ASP A CA 1
ATOM 991 C C . ASP A 1 124 ? 3.865 16.075 22.618 1.00 88.44 124 ASP A C 1
ATOM 993 O O . ASP A 1 124 ? 3.065 16.557 23.417 1.00 88.44 124 ASP A O 1
ATOM 997 N N . ARG A 1 125 ? 3.626 16.047 21.301 1.00 86.25 125 ARG A N 1
ATOM 998 C CA . ARG A 1 125 ? 2.432 16.606 20.660 1.00 86.25 125 ARG A CA 1
ATOM 999 C C . ARG A 1 125 ? 1.137 15.879 21.045 1.00 86.25 125 ARG A C 1
ATOM 1001 O O . ARG A 1 125 ? 0.069 16.489 21.025 1.00 86.25 125 ARG A O 1
ATOM 1008 N N . TRP A 1 126 ? 1.205 14.579 21.306 1.00 83.88 126 TRP A N 1
ATOM 1009 C CA . TRP A 1 126 ? 0.026 13.737 21.533 1.00 83.88 126 TRP A CA 1
ATOM 1010 C C . TRP A 1 126 ? -0.128 13.315 22.990 1.00 83.88 126 TRP A C 1
ATOM 1012 O O . TRP A 1 126 ? -1.240 13.046 23.430 1.00 83.88 126 TRP A O 1
ATOM 1022 N N . LYS A 1 127 ? 0.964 13.307 23.760 1.00 76.94 127 LYS A N 1
ATOM 1023 C CA . LYS A 1 127 ? 0.963 12.888 25.164 1.00 76.94 127 LYS A CA 1
ATOM 1024 C C . LYS A 1 127 ? 0.114 13.780 26.076 1.00 76.94 127 LYS A C 1
ATOM 1026 O O . LYS A 1 127 ? -0.366 13.321 27.105 1.00 76.94 127 LYS A O 1
ATOM 1031 N N . THR A 1 128 ? -0.043 15.055 25.732 1.00 74.75 128 THR A N 1
ATOM 1032 C CA . THR A 1 128 ? -0.655 16.067 26.610 1.00 74.75 128 THR A CA 1
ATOM 1033 C C . THR A 1 128 ? -1.954 16.648 26.066 1.00 74.75 128 THR A C 1
ATOM 1035 O O . THR A 1 128 ? -2.579 17.461 26.746 1.00 74.75 128 THR A O 1
ATOM 1038 N N . GLN A 1 129 ? -2.373 16.261 24.857 1.00 79.62 129 GLN A N 1
ATOM 1039 C CA . GLN A 1 129 ? -3.418 16.980 24.140 1.00 79.62 129 GLN A CA 1
ATOM 1040 C C . GLN A 1 129 ? -4.437 16.047 23.487 1.00 79.62 129 GLN A C 1
ATOM 1042 O O . GLN A 1 129 ? -4.099 15.195 22.669 1.00 79.62 129 GLN A O 1
ATOM 1047 N N . ASN A 1 130 ? -5.706 16.277 23.825 1.00 90.00 130 ASN A N 1
ATOM 1048 C CA . ASN A 1 130 ? -6.858 15.702 23.139 1.00 90.00 130 ASN A CA 1
ATOM 1049 C C . ASN A 1 130 ? -7.256 16.617 21.976 1.00 90.00 130 ASN A C 1
ATOM 1051 O O . ASN A 1 130 ? -7.208 17.844 22.104 1.00 90.00 130 ASN A O 1
ATOM 1055 N N . TYR A 1 131 ? -7.672 16.035 20.853 1.00 90.62 131 TYR A N 1
ATOM 1056 C CA . TYR A 1 131 ? -7.962 16.786 19.631 1.00 90.62 131 TYR A CA 1
ATOM 1057 C C . TYR A 1 131 ? -9.464 16.822 19.344 1.00 90.62 131 TYR A C 1
ATOM 1059 O O . TYR A 1 131 ? -10.080 15.761 19.309 1.00 90.62 131 TYR A O 1
ATOM 1067 N N . PRO A 1 132 ? -10.073 17.993 19.092 1.00 92.56 132 PRO A N 1
ATOM 1068 C CA . PRO A 1 132 ? -11.479 18.068 18.704 1.00 92.56 132 PRO A CA 1
ATOM 1069 C C . PRO A 1 132 ? -11.758 17.291 17.414 1.00 92.56 132 PRO A C 1
ATOM 1071 O O . PRO A 1 132 ? -11.163 17.574 16.368 1.00 92.56 132 PRO A O 1
ATOM 1074 N N . MET A 1 133 ? -12.687 16.339 17.476 1.00 91.38 133 MET A N 1
ATOM 1075 C CA . MET A 1 133 ? -13.102 15.573 16.306 1.00 91.38 133 MET A CA 1
ATOM 1076 C C . MET A 1 133 ? -14.149 16.347 15.512 1.00 91.38 133 MET A C 1
ATOM 1078 O O . MET A 1 133 ? -15.194 16.743 16.032 1.00 91.38 133 MET A O 1
ATOM 1082 N N . HIS A 1 134 ? -13.889 16.519 14.224 1.00 87.94 134 HIS A N 1
ATOM 1083 C CA . HIS A 1 134 ? -14.836 17.107 13.291 1.00 87.94 134 HIS A CA 1
ATOM 1084 C C . HIS A 1 134 ? -14.797 16.344 11.974 1.00 87.94 134 HIS A C 1
ATOM 1086 O O . HIS A 1 134 ? -13.742 15.939 11.488 1.00 87.94 134 HIS A O 1
ATOM 1092 N N . THR A 1 135 ? -15.969 16.146 11.387 1.00 88.62 135 THR A N 1
ATOM 1093 C CA . THR A 1 135 ? -16.095 15.565 10.057 1.00 88.62 135 THR A CA 1
ATOM 1094 C C . THR A 1 135 ? -15.841 16.639 9.004 1.00 88.62 135 THR A C 1
ATOM 1096 O O . THR A 1 135 ? -16.313 17.766 9.145 1.00 88.62 135 THR A O 1
ATOM 1099 N N . THR A 1 136 ? -15.115 16.304 7.938 1.00 88.56 136 THR A N 1
ATOM 1100 C CA . THR A 1 136 ? -14.851 17.231 6.826 1.00 88.56 136 THR A CA 1
ATOM 1101 C C . THR A 1 136 ? -15.892 17.062 5.721 1.00 88.56 136 THR A C 1
ATOM 1103 O O . THR A 1 136 ? -16.875 17.792 5.667 1.00 88.56 136 THR A O 1
ATOM 1106 N N . LEU A 1 137 ? -15.704 16.068 4.852 1.00 90.19 137 LEU A N 1
ATOM 1107 C CA . LEU A 1 137 ? -16.604 15.765 3.736 1.00 90.19 137 LEU A CA 1
ATOM 1108 C C . LEU A 1 137 ? -17.693 14.754 4.115 1.00 90.19 137 LEU A C 1
ATOM 1110 O O . LEU A 1 137 ? -18.760 14.731 3.501 1.00 90.19 137 LEU A O 1
ATOM 1114 N N . ALA A 1 138 ? -17.432 13.911 5.116 1.00 89.12 138 ALA A N 1
ATOM 1115 C CA . ALA A 1 138 ? -18.378 12.899 5.563 1.00 89.12 138 ALA A CA 1
ATOM 1116 C C . ALA A 1 138 ? -19.524 13.546 6.355 1.00 89.12 138 ALA A C 1
ATOM 1118 O O .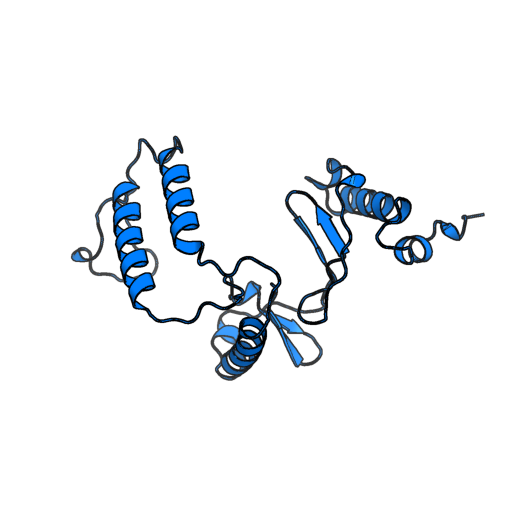 ALA A 1 138 ? -19.289 14.282 7.309 1.00 89.12 138 ALA A O 1
ATOM 1119 N N . LYS A 1 139 ? -20.773 13.251 5.984 1.00 90.19 139 LYS A N 1
ATOM 1120 C CA . LYS A 1 139 ? -21.956 13.630 6.766 1.00 90.19 139 LYS A CA 1
ATOM 1121 C C . LYS A 1 139 ? -22.324 12.462 7.669 1.00 90.19 139 LYS A C 1
ATOM 1123 O O . LYS A 1 139 ? -23.000 11.537 7.227 1.00 90.19 139 LYS A O 1
ATOM 1128 N N . VAL A 1 140 ? -21.825 12.490 8.898 1.00 90.94 140 VAL A N 1
ATOM 1129 C CA . VAL A 1 140 ? -22.031 11.431 9.892 1.00 90.94 140 VAL A CA 1
ATOM 1130 C C . VAL A 1 140 ? -22.865 11.996 11.036 1.00 90.94 140 VAL A C 1
ATOM 1132 O O . VAL A 1 140 ? -22.676 13.148 11.423 1.00 90.94 140 VAL A O 1
ATOM 1135 N N . ASP A 1 141 ? -23.797 11.201 11.560 1.00 93.50 141 ASP A N 1
ATOM 1136 C CA . ASP A 1 141 ? -24.535 11.560 12.772 1.00 93.50 141 ASP A CA 1
ATOM 1137 C C . ASP A 1 141 ? -23.547 11.810 13.924 1.00 93.50 141 ASP A C 1
ATOM 1139 O O . ASP A 1 141 ? -22.614 11.029 14.132 1.00 93.50 141 ASP A O 1
ATOM 1143 N N . LYS A 1 142 ? -23.754 12.899 14.673 1.00 91.19 142 LYS A N 1
ATOM 1144 C CA . LYS A 1 142 ? -22.898 13.285 15.796 1.00 91.19 142 LYS A CA 1
ATOM 1145 C C . LYS A 1 142 ? -22.822 12.203 16.875 1.00 91.19 142 LYS A C 1
ATOM 1147 O O . LYS A 1 142 ? -21.806 12.106 17.550 1.00 91.19 142 LYS A O 1
ATOM 1152 N N . ALA A 1 143 ? -23.847 11.362 17.003 1.00 93.88 143 ALA A N 1
ATOM 1153 C CA . ALA A 1 143 ? -23.852 10.247 17.945 1.00 93.88 143 ALA A CA 1
ATOM 1154 C C . ALA A 1 143 ? -22.854 9.123 17.593 1.00 93.88 143 ALA A C 1
ATOM 1156 O O . ALA A 1 143 ? -22.563 8.288 18.444 1.00 93.88 143 ALA A O 1
ATOM 1157 N N . LEU A 1 144 ? -22.333 9.080 16.359 1.00 91.81 144 LEU A N 1
ATOM 1158 C CA . LEU A 1 144 ? -21.459 8.002 15.876 1.00 91.81 144 LEU A CA 1
ATOM 1159 C C . LEU A 1 144 ? -19.963 8.313 15.997 1.00 91.81 144 LEU A C 1
ATOM 1161 O O . LEU A 1 144 ? -19.141 7.496 15.591 1.00 91.81 144 LEU A O 1
ATOM 1165 N N . TYR A 1 145 ? -19.590 9.487 16.507 1.00 92.50 145 TYR A N 1
ATOM 1166 C CA . TYR A 1 145 ? -18.189 9.844 16.697 1.00 92.50 145 TYR A CA 1
ATOM 1167 C C . TYR A 1 145 ? -17.996 10.697 17.958 1.00 92.50 145 TYR A C 1
ATOM 1169 O O . TYR A 1 145 ? -18.873 11.485 18.321 1.00 92.50 145 TYR A O 1
ATOM 1177 N N . PRO A 1 146 ? -16.848 10.570 18.641 1.00 93.50 146 PRO A N 1
ATOM 1178 C CA . PRO A 1 146 ? -16.587 11.280 19.892 1.00 93.50 146 PRO A CA 1
ATOM 1179 C C . PRO A 1 146 ? -16.461 12.796 19.677 1.00 93.50 146 PRO A C 1
ATOM 1181 O O . PRO A 1 146 ? -16.271 13.278 18.561 1.00 93.50 146 PRO A O 1
ATOM 1184 N N . ASP A 1 147 ? -16.492 13.577 20.754 1.00 93.38 147 ASP A N 1
ATOM 1185 C CA . ASP A 1 147 ? -16.112 14.998 20.704 1.00 93.38 147 ASP A CA 1
ATOM 1186 C C . ASP A 1 147 ? -14.598 15.203 20.612 1.00 93.38 147 ASP A C 1
ATOM 1188 O O . ASP A 1 147 ? -14.130 16.172 20.012 1.00 93.38 147 ASP A O 1
ATOM 1192 N N . LEU A 1 148 ? -13.831 14.277 21.186 1.00 93.94 148 LEU A N 1
ATOM 1193 C CA . LEU A 1 148 ? -12.381 14.342 21.282 1.00 93.94 148 LEU A CA 1
ATOM 1194 C C . LEU A 1 148 ? -11.751 13.043 20.780 1.00 93.94 148 LEU A C 1
ATOM 1196 O O . LEU A 1 148 ? -12.211 11.952 21.103 1.00 93.94 148 LEU A O 1
ATOM 1200 N N . ILE A 1 149 ? -10.655 13.174 20.044 1.00 92.94 149 ILE A N 1
ATOM 1201 C CA . ILE A 1 149 ? -9.746 12.087 19.702 1.00 92.94 149 ILE A CA 1
ATOM 1202 C C . ILE A 1 149 ? -8.609 12.071 20.715 1.00 92.94 149 ILE A C 1
ATOM 1204 O O . ILE A 1 149 ? -7.915 13.075 20.911 1.00 92.94 149 ILE A O 1
ATOM 1208 N N . THR A 1 150 ? -8.416 10.908 21.328 1.00 92.56 150 THR A N 1
ATOM 1209 C CA . THR A 1 150 ? -7.291 10.595 22.210 1.00 92.56 150 THR A CA 1
ATOM 1210 C C . THR A 1 150 ? -6.512 9.419 21.628 1.00 92.56 150 THR A C 1
ATOM 1212 O O . THR A 1 150 ? -7.040 8.652 20.820 1.00 92.56 150 THR A O 1
ATOM 1215 N N . ILE A 1 151 ? -5.249 9.260 22.028 1.00 93.19 151 ILE A N 1
ATOM 1216 C CA . ILE A 1 151 ? -4.459 8.102 21.589 1.00 93.19 151 ILE A CA 1
ATOM 1217 C C . ILE A 1 151 ? -5.044 6.790 22.122 1.00 93.19 151 ILE A C 1
ATOM 1219 O O . ILE A 1 151 ? -5.020 5.795 21.406 1.00 93.19 151 ILE A O 1
ATOM 1223 N N . ASP A 1 152 ? -5.612 6.789 23.329 1.00 92.31 152 ASP A N 1
ATOM 1224 C CA . ASP A 1 152 ? -6.240 5.589 23.887 1.00 92.31 152 ASP A CA 1
ATOM 1225 C C . ASP A 1 152 ? -7.494 5.188 23.111 1.00 92.31 152 ASP A C 1
ATOM 1227 O O . ASP A 1 152 ? -7.668 4.007 22.826 1.00 92.31 152 ASP A O 1
ATOM 1231 N N . LEU A 1 153 ? -8.294 6.159 22.657 1.00 93.69 153 LEU A N 1
ATOM 1232 C CA . LEU A 1 153 ? -9.417 5.872 21.770 1.00 93.69 153 LEU A CA 1
ATOM 1233 C C . LEU A 1 153 ? -8.940 5.278 20.438 1.00 93.69 153 LEU A C 1
ATOM 1235 O O . LEU A 1 153 ? -9.485 4.282 19.974 1.00 93.69 153 LEU A O 1
ATOM 1239 N N . LEU A 1 154 ? -7.898 5.852 19.825 1.00 93.38 154 LEU A N 1
ATOM 1240 C CA . LEU A 1 154 ? -7.324 5.287 18.598 1.00 93.38 154 LEU A CA 1
ATOM 1241 C C . LEU A 1 154 ? -6.797 3.862 18.822 1.00 93.38 154 LEU A C 1
ATOM 1243 O O . LEU A 1 154 ? -6.953 3.015 17.947 1.00 93.38 154 LEU A O 1
ATOM 1247 N N . ALA A 1 155 ? -6.191 3.587 19.979 1.00 94.50 155 ALA A N 1
ATOM 1248 C CA . ALA A 1 155 ? -5.718 2.254 20.331 1.00 94.50 155 ALA A CA 1
ATOM 1249 C C . ALA A 1 155 ? -6.881 1.255 20.473 1.00 94.50 155 ALA A C 1
ATOM 1251 O O . ALA A 1 155 ? -6.788 0.150 19.943 1.00 94.50 155 ALA A O 1
ATOM 1252 N N . GLU A 1 156 ? -7.991 1.642 21.110 1.00 95.88 156 GLU A N 1
ATOM 1253 C CA . GLU A 1 156 ? -9.200 0.810 21.199 1.00 95.88 156 GLU A CA 1
ATOM 1254 C C . GLU A 1 156 ? -9.792 0.494 19.817 1.00 95.88 156 GLU A C 1
ATOM 1256 O O . GLU A 1 156 ? -10.066 -0.670 19.516 1.00 95.88 156 GLU A O 1
ATOM 1261 N N . GLU A 1 157 ? -9.919 1.492 18.939 1.00 95.62 157 GLU A N 1
ATOM 1262 C CA . GLU A 1 157 ? -10.401 1.291 17.564 1.00 95.62 157 GLU A CA 1
ATOM 1263 C C . GLU A 1 157 ? -9.489 0.342 16.769 1.00 95.62 157 GLU A C 1
ATOM 1265 O O . GLU A 1 157 ? -9.948 -0.522 16.012 1.00 95.62 157 GLU A O 1
ATOM 1270 N N . LEU A 1 158 ? -8.174 0.439 16.973 1.00 95.44 158 LEU A N 1
ATOM 1271 C CA . LEU A 1 158 ? -7.210 -0.455 16.338 1.00 95.44 158 LEU A CA 1
ATOM 1272 C C . LEU A 1 158 ? -7.272 -1.881 16.902 1.00 95.44 158 LEU A C 1
ATOM 1274 O O . LEU A 1 158 ? -7.094 -2.831 16.138 1.00 95.44 158 LEU A O 1
ATOM 1278 N N . GLU A 1 159 ? -7.593 -2.075 18.184 1.00 96.06 159 GLU A N 1
ATOM 1279 C CA . GLU A 1 159 ? -7.879 -3.409 18.733 1.00 96.06 159 GLU A CA 1
ATOM 1280 C C . GLU A 1 159 ? -9.108 -4.048 18.081 1.00 96.06 159 GLU A C 1
ATOM 1282 O O . GLU A 1 159 ? -9.105 -5.246 17.776 1.00 96.06 159 GLU A O 1
ATOM 1287 N N . ILE A 1 160 ? -10.153 -3.261 17.818 1.00 96.06 160 ILE A N 1
ATOM 1288 C CA . ILE A 1 160 ? -11.327 -3.733 17.074 1.00 96.06 160 ILE A CA 1
ATOM 1289 C C . ILE A 1 160 ? -10.904 -4.152 15.661 1.00 96.06 160 ILE A C 1
ATOM 1291 O O . ILE A 1 160 ? -11.199 -5.274 15.240 1.00 96.06 160 ILE A O 1
ATOM 1295 N N . CYS A 1 161 ? -10.125 -3.317 14.966 1.00 94.94 161 CYS A N 1
ATOM 1296 C CA . CYS A 1 161 ? -9.581 -3.641 13.644 1.00 94.94 161 CYS A CA 1
ATOM 1297 C C . CYS A 1 161 ? -8.772 -4.949 13.652 1.00 94.94 161 CYS A C 1
ATOM 1299 O O . CYS A 1 161 ? -8.951 -5.790 12.767 1.00 94.94 161 CYS A O 1
ATOM 1301 N N . LYS A 1 162 ? -7.918 -5.164 14.665 1.00 93.81 162 LYS A N 1
ATOM 1302 C CA . LYS A 1 162 ? -7.124 -6.395 14.816 1.00 93.81 162 LYS A CA 1
ATOM 1303 C C . LYS A 1 162 ? -8.010 -7.630 14.994 1.00 93.81 162 LYS A C 1
ATOM 1305 O O . LYS A 1 162 ? -7.764 -8.649 14.346 1.00 93.81 162 LYS A O 1
ATOM 1310 N N . LYS A 1 163 ? -9.072 -7.541 15.804 1.00 94.44 163 LYS A N 1
ATOM 1311 C CA . LYS A 1 163 ? -10.048 -8.634 15.985 1.00 94.44 163 LYS A CA 1
ATOM 1312 C C . LYS A 1 163 ? -10.782 -8.960 14.683 1.00 94.44 163 LYS A C 1
ATOM 1314 O O . LYS A 1 163 ? -10.895 -10.133 14.334 1.00 94.44 163 LYS A O 1
ATOM 1319 N N . CYS A 1 164 ? -11.227 -7.945 13.941 1.00 94.88 164 CYS A N 1
ATOM 1320 C CA . CYS A 1 164 ? -11.861 -8.136 12.635 1.00 94.88 164 CYS A CA 1
ATOM 1321 C C . CYS A 1 164 ? -10.901 -8.784 11.628 1.00 94.88 164 CYS A C 1
ATOM 1323 O O . CYS A 1 164 ? -11.275 -9.730 10.936 1.00 94.88 164 CYS A O 1
ATOM 1325 N N . LEU A 1 165 ? -9.647 -8.327 11.577 1.00 91.06 165 LEU A N 1
ATOM 1326 C CA . LEU A 1 165 ? -8.632 -8.879 10.681 1.00 91.06 165 LEU A CA 1
ATOM 1327 C C . LEU A 1 165 ? -8.364 -10.361 10.972 1.00 91.06 165 LEU A C 1
ATOM 1329 O O . LEU A 1 165 ? -8.318 -11.161 10.035 1.00 91.06 165 LEU A O 1
ATOM 1333 N N . ALA A 1 166 ? -8.254 -10.733 12.251 1.00 89.69 166 ALA A N 1
ATOM 1334 C CA . ALA A 1 166 ? -8.059 -12.119 12.679 1.00 89.69 166 ALA A CA 1
ATOM 1335 C C . ALA A 1 166 ? -9.211 -13.047 12.249 1.00 89.69 166 ALA A C 1
ATOM 1337 O O . ALA A 1 166 ? -8.994 -14.238 12.042 1.00 89.69 166 ALA A O 1
ATOM 1338 N N . GLN A 1 167 ? -10.420 -12.504 12.076 1.00 94.75 167 GLN A N 1
ATOM 1339 C CA . GLN A 1 167 ? -11.600 -13.248 11.626 1.00 94.75 167 GLN A CA 1
ATOM 1340 C C . GLN A 1 167 ? -11.827 -13.199 10.109 1.00 94.75 167 GLN A C 1
ATOM 1342 O O . GLN A 1 167 ? -12.694 -13.908 9.606 1.00 94.75 167 GLN A O 1
ATOM 1347 N N . SER A 1 168 ? -11.067 -12.391 9.364 1.00 93.38 168 SER A N 1
ATOM 1348 C CA . SER A 1 168 ? -11.339 -12.150 7.940 1.00 93.38 168 SER A CA 1
ATOM 1349 C C . SER A 1 168 ? -11.206 -13.393 7.053 1.00 93.38 168 SER A C 1
ATOM 1351 O O . SER A 1 168 ? -11.842 -13.463 6.005 1.00 93.38 168 SER A O 1
ATOM 1353 N N . GLY A 1 169 ? -10.348 -14.350 7.428 1.00 92.62 169 GLY A N 1
ATOM 1354 C CA . GLY A 1 169 ? -10.004 -15.502 6.586 1.00 92.62 169 GLY A CA 1
ATOM 1355 C C . GLY A 1 169 ? -9.297 -15.132 5.274 1.00 92.62 169 GLY A C 1
ATOM 1356 O O . GLY A 1 169 ? -9.145 -15.987 4.402 1.00 92.62 169 GLY A O 1
ATOM 1357 N N . SER A 1 170 ? -8.877 -13.871 5.112 1.00 93.06 170 SER A N 1
ATOM 1358 C CA . SER A 1 170 ? -8.229 -13.395 3.892 1.00 93.06 170 SER A CA 1
ATOM 1359 C C . SER A 1 170 ? -6.844 -14.037 3.728 1.00 93.06 170 SER A C 1
ATOM 1361 O O . SER A 1 170 ? -6.069 -14.061 4.691 1.00 93.06 170 SER A O 1
ATOM 1363 N N . PRO A 1 171 ? -6.491 -14.551 2.536 1.00 92.69 171 PRO A N 1
ATOM 1364 C CA . PRO A 1 171 ? -5.173 -15.122 2.304 1.00 92.69 171 PRO A CA 1
ATOM 1365 C C . PRO A 1 171 ? -4.081 -14.050 2.407 1.00 92.69 171 PRO A C 1
ATOM 1367 O O . PRO A 1 171 ? -4.209 -12.949 1.868 1.00 92.69 171 PRO A O 1
ATOM 1370 N N . LEU A 1 172 ? -2.968 -14.395 3.056 1.00 90.69 172 LEU A N 1
ATOM 1371 C CA . LEU A 1 172 ? -1.776 -13.550 3.073 1.00 90.69 172 LEU A CA 1
ATOM 1372 C C . LEU A 1 172 ? -1.068 -13.631 1.717 1.00 90.69 172 LEU A C 1
ATOM 1374 O O . LEU A 1 172 ? -0.639 -14.704 1.293 1.00 90.69 172 LEU A O 1
ATOM 1378 N N . VAL A 1 173 ? -0.936 -12.486 1.051 1.00 91.31 173 VAL A N 1
ATOM 1379 C CA . VAL A 1 173 ? -0.297 -12.345 -0.263 1.00 91.31 173 VAL A CA 1
ATOM 1380 C C . VAL A 1 173 ? 0.667 -11.163 -0.265 1.00 91.31 173 VAL A C 1
ATOM 1382 O O . VAL A 1 173 ? 0.550 -10.245 0.549 1.00 91.31 173 VAL A O 1
ATOM 1385 N N . PHE A 1 174 ? 1.608 -11.153 -1.208 1.00 88.31 174 PHE A N 1
ATOM 1386 C CA . PHE A 1 174 ? 2.377 -9.946 -1.492 1.00 88.31 174 PHE A CA 1
ATOM 1387 C C . PHE A 1 174 ? 1.454 -8.892 -2.117 1.00 88.31 174 PHE A C 1
ATOM 1389 O O . PHE A 1 174 ? 0.793 -9.172 -3.111 1.00 88.31 174 PHE A O 1
ATOM 1396 N N . SER A 1 175 ? 1.398 -7.693 -1.541 1.00 90.25 175 SER A N 1
ATOM 1397 C CA . SER A 1 175 ? 0.467 -6.628 -1.935 1.00 90.25 175 SER A CA 1
ATOM 1398 C C . SER A 1 175 ? 1.201 -5.296 -2.085 1.00 90.25 175 SER A C 1
ATOM 1400 O O . SER A 1 175 ? 2.219 -5.063 -1.435 1.00 90.25 175 SER A O 1
ATOM 1402 N N . ASN A 1 176 ? 0.675 -4.420 -2.942 1.00 90.25 176 ASN A N 1
ATOM 1403 C CA . ASN A 1 176 ? 1.194 -3.065 -3.133 1.00 90.25 176 ASN A CA 1
ATOM 1404 C C . ASN A 1 176 ? 0.918 -2.159 -1.915 1.00 90.25 176 ASN A C 1
ATOM 1406 O O . ASN A 1 176 ? 1.763 -1.340 -1.580 1.00 90.25 176 ASN A O 1
ATOM 1410 N N . ASN A 1 177 ? -0.222 -2.344 -1.234 1.00 90.94 177 ASN A N 1
ATOM 1411 C CA . ASN A 1 177 ? -0.664 -1.605 -0.035 1.00 90.94 177 ASN A CA 1
ATOM 1412 C C . ASN A 1 177 ? -0.829 -0.076 -0.172 1.00 90.94 177 ASN A C 1
ATOM 1414 O O . ASN A 1 177 ? -1.306 0.544 0.772 1.00 90.94 177 ASN A O 1
ATOM 1418 N N . ASP A 1 178 ? -0.503 0.516 -1.320 1.00 93.25 178 ASP A N 1
ATOM 1419 C CA . ASP A 1 178 ? -0.593 1.957 -1.589 1.00 93.25 178 ASP A CA 1
ATOM 1420 C C . ASP A 1 178 ? -1.191 2.213 -2.985 1.00 93.25 178 ASP A C 1
ATOM 1422 O O . ASP A 1 178 ? -0.690 2.985 -3.808 1.00 93.25 178 ASP A O 1
ATOM 1426 N N . LEU A 1 179 ? -2.258 1.472 -3.302 1.00 92.69 179 LEU A N 1
ATOM 1427 C CA . LEU A 1 179 ? -2.885 1.527 -4.614 1.00 92.69 179 LEU A CA 1
ATOM 1428 C C . LEU A 1 179 ? -3.854 2.706 -4.687 1.00 92.69 179 LEU A C 1
ATOM 1430 O O . LEU A 1 179 ? -5.012 2.608 -4.282 1.00 92.69 179 LEU A O 1
ATOM 1434 N N . HIS A 1 180 ? -3.380 3.793 -5.274 1.00 93.38 180 HIS A N 1
ATOM 1435 C CA . HIS A 1 180 ? -4.188 4.955 -5.609 1.00 93.38 180 HIS A CA 1
ATOM 1436 C C . HIS A 1 180 ? -3.829 5.473 -7.015 1.00 93.38 180 HIS A C 1
ATOM 1438 O O . HIS A 1 180 ? -2.877 5.007 -7.649 1.00 93.38 180 HIS A O 1
ATOM 1444 N N . GLU A 1 181 ? -4.614 6.411 -7.541 1.00 94.06 181 GLU A N 1
ATOM 1445 C CA . GLU A 1 181 ? -4.509 6.962 -8.898 1.00 94.06 181 GLU A CA 1
ATOM 1446 C C . GLU A 1 181 ? -3.116 7.524 -9.224 1.00 94.06 181 GLU A C 1
ATOM 1448 O O . GLU A 1 181 ? -2.610 7.345 -10.334 1.00 94.06 181 GLU A O 1
ATOM 1453 N N . GLY A 1 182 ? -2.457 8.128 -8.231 1.00 93.88 182 GLY A N 1
ATOM 1454 C CA . GLY A 1 182 ? -1.097 8.661 -8.351 1.00 93.88 182 GLY A CA 1
ATOM 1455 C C . GLY A 1 182 ? -0.023 7.591 -8.581 1.00 93.88 182 GLY A C 1
ATOM 1456 O O . GLY A 1 182 ? 1.004 7.880 -9.196 1.00 93.88 182 GLY A O 1
ATOM 1457 N N . ASN A 1 183 ? -0.281 6.350 -8.160 1.00 93.19 183 ASN A N 1
ATOM 1458 C CA . ASN A 1 183 ? 0.590 5.196 -8.386 1.00 93.19 183 ASN A CA 1
ATOM 1459 C C . ASN A 1 183 ? 0.173 4.369 -9.616 1.00 93.19 183 ASN A C 1
ATOM 1461 O O . ASN A 1 183 ? 0.799 3.350 -9.908 1.00 93.19 183 ASN A O 1
ATOM 1465 N N . LEU A 1 184 ? -0.838 4.803 -10.376 1.00 92.88 184 LEU A N 1
ATOM 1466 C CA . LEU A 1 184 ? -1.285 4.159 -11.610 1.00 92.88 184 LEU A CA 1
ATOM 1467 C C . LEU A 1 184 ? -0.887 4.979 -12.832 1.00 92.88 184 LEU A C 1
ATOM 1469 O O . LEU A 1 184 ? -1.396 6.069 -13.066 1.00 92.88 184 LEU A O 1
ATOM 1473 N N . LEU A 1 185 ? 0.020 4.437 -13.641 1.00 92.19 185 LEU A N 1
ATOM 1474 C CA . LEU A 1 185 ? 0.642 5.146 -14.753 1.00 92.19 185 LEU A CA 1
ATOM 1475 C C . LEU A 1 185 ? 0.042 4.722 -16.091 1.00 92.19 185 LEU A C 1
ATOM 1477 O O . LEU A 1 185 ? 0.130 3.555 -16.479 1.00 92.19 185 LEU A O 1
ATOM 1481 N N . TYR A 1 186 ? -0.509 5.685 -16.829 1.00 89.38 186 TYR A N 1
ATOM 1482 C CA . TYR A 1 186 ? -0.907 5.508 -18.221 1.00 89.38 186 TYR A CA 1
ATOM 1483 C C . TYR A 1 186 ? 0.310 5.712 -19.131 1.00 89.38 186 TYR A C 1
ATOM 1485 O O . TYR A 1 186 ? 0.789 6.835 -19.322 1.00 89.38 186 TYR A O 1
ATOM 1493 N N . VAL A 1 187 ? 0.839 4.615 -19.675 1.00 84.69 187 VAL A N 1
ATOM 1494 C CA . VAL A 1 187 ? 2.021 4.614 -20.548 1.00 84.69 187 VAL A CA 1
ATOM 1495 C C . VAL A 1 187 ? 1.584 4.809 -22.001 1.00 84.69 187 VAL A C 1
ATOM 1497 O O . VAL A 1 187 ? 0.611 4.201 -22.443 1.00 84.69 187 VAL A O 1
ATOM 1500 N N . MET A 1 188 ? 2.339 5.605 -22.768 1.00 65.38 188 MET A N 1
ATOM 1501 C CA . MET A 1 188 ? 2.041 6.016 -24.159 1.00 65.38 188 MET A CA 1
ATOM 1502 C C . MET A 1 188 ? 1.771 4.866 -25.159 1.00 65.38 188 MET A C 1
ATOM 1504 O O . MET A 1 188 ? 1.262 5.108 -26.245 1.00 65.38 188 MET A O 1
ATOM 1508 N N . VAL A 1 189 ? 2.060 3.613 -24.793 1.00 61.00 189 VAL A N 1
ATOM 1509 C CA . VAL A 1 189 ? 1.732 2.381 -25.543 1.00 61.00 189 VAL A CA 1
ATOM 1510 C C . VAL A 1 189 ? 0.427 1.706 -25.072 1.00 61.00 189 VAL A C 1
ATOM 1512 O O . VAL A 1 189 ? 0.268 0.495 -25.215 1.00 61.00 189 VAL A O 1
ATOM 1515 N N . SER A 1 190 ? -0.504 2.469 -24.488 1.00 59.44 190 SER A N 1
ATOM 1516 C CA . SER A 1 190 ? -1.805 1.990 -23.981 1.00 59.44 190 SER A CA 1
ATOM 1517 C C . SER A 1 190 ? -1.689 0.867 -22.943 1.00 59.44 190 SER A C 1
ATOM 1519 O O . SER A 1 190 ? -2.480 -0.075 -22.934 1.00 59.44 190 SER A O 1
ATOM 1521 N N . LYS A 1 191 ? -0.688 0.947 -22.060 1.00 64.25 191 LYS A N 1
ATOM 1522 C CA . LYS A 1 191 ? -0.524 0.014 -20.935 1.00 64.25 191 LYS A CA 1
ATOM 1523 C C . LYS A 1 191 ? -0.616 0.762 -19.615 1.00 64.25 191 LYS A C 1
ATOM 1525 O O . LYS A 1 191 ? -0.059 1.850 -19.487 1.00 64.25 191 LYS A O 1
ATOM 1530 N N . LEU A 1 192 ? -1.295 0.150 -18.650 1.00 65.50 192 LEU A N 1
ATOM 1531 C CA . LEU A 1 192 ? -1.349 0.610 -17.267 1.00 65.50 192 LEU A CA 1
ATOM 1532 C C . LEU A 1 192 ? -0.234 -0.068 -16.460 1.00 65.50 192 LEU A C 1
ATOM 1534 O O . LEU A 1 192 ? -0.001 -1.269 -16.621 1.00 65.50 192 LEU A O 1
ATOM 1538 N N . LEU A 1 193 ? 0.453 0.691 -15.608 1.00 71.94 193 LEU A N 1
ATOM 1539 C CA . LEU A 1 193 ? 1.509 0.188 -14.726 1.00 71.94 193 LEU A CA 1
ATOM 1540 C C . LEU A 1 193 ? 1.265 0.668 -13.289 1.00 71.94 193 LEU A C 1
ATOM 1542 O O . LEU A 1 193 ? 0.908 1.825 -13.096 1.00 71.94 193 LEU A O 1
ATOM 1546 N N . ILE A 1 194 ? 1.450 -0.208 -12.297 1.00 71.62 194 ILE A N 1
ATOM 1547 C CA . ILE A 1 194 ? 1.418 0.167 -10.874 1.00 71.62 194 ILE A CA 1
ATOM 1548 C C . ILE A 1 194 ? 2.844 0.499 -10.434 1.00 71.62 194 ILE A C 1
ATOM 1550 O O . ILE A 1 194 ? 3.752 -0.314 -10.620 1.00 71.62 194 ILE A O 1
ATOM 1554 N N . ARG A 1 195 ? 3.041 1.677 -9.840 1.00 68.25 195 ARG A N 1
ATOM 1555 C CA . ARG A 1 195 ? 4.266 2.022 -9.120 1.00 68.25 195 ARG A CA 1
ATOM 1556 C C . ARG A 1 195 ? 4.249 1.291 -7.774 1.00 68.25 195 ARG A C 1
ATOM 1558 O O . ARG A 1 195 ? 3.318 1.461 -6.992 1.00 68.25 195 ARG A O 1
ATOM 1565 N N . VAL A 1 196 ? 5.240 0.425 -7.558 1.00 58.91 196 VAL A N 1
ATOM 1566 C CA . VAL A 1 196 ? 5.424 -0.381 -6.334 1.00 58.91 196 VAL A CA 1
ATOM 1567 C C . VAL A 1 196 ? 6.597 0.164 -5.527 1.00 58.91 196 VAL A C 1
ATOM 1569 O O . VAL A 1 196 ? 7.560 0.683 -6.140 1.00 58.91 196 VAL A O 1
#